Protein AF-A0A821J2U4-F1 (afdb_monomer_lite)

Structure (mmCIF, N/CA/C/O backbone):
data_AF-A0A821J2U4-F1
#
_entry.id   AF-A0A821J2U4-F1
#
loop_
_atom_site.group_PDB
_atom_site.id
_atom_site.type_symbol
_atom_site.label_atom_id
_atom_site.label_alt_id
_atom_site.label_comp_id
_atom_site.label_asym_id
_atom_site.label_entity_id
_atom_site.label_seq_id
_atom_site.pdbx_PDB_ins_code
_atom_site.Cartn_x
_atom_site.Cartn_y
_atom_site.Cartn_z
_atom_site.occupancy
_atom_site.B_iso_or_equiv
_atom_site.auth_seq_id
_atom_site.auth_comp_id
_atom_site.auth_asym_id
_atom_site.auth_atom_id
_atom_site.pdbx_PDB_model_num
ATOM 1 N N . GLN A 1 1 ? 3.511 -29.013 7.609 1.00 35.56 1 GLN A N 1
ATOM 2 C CA . GLN A 1 1 ? 3.218 -29.050 9.054 1.00 35.56 1 GLN A CA 1
ATOM 3 C C . GLN A 1 1 ? 2.818 -27.628 9.414 1.00 35.56 1 GLN A C 1
ATOM 5 O O . GLN A 1 1 ? 3.667 -26.761 9.305 1.00 35.56 1 GLN A O 1
ATOM 10 N N . ASP A 1 2 ? 1.563 -27.248 9.620 1.00 43.53 2 ASP A N 1
ATOM 11 C CA . ASP A 1 2 ? 0.302 -27.978 9.763 1.00 43.53 2 ASP A CA 1
ATOM 12 C C . ASP A 1 2 ? -0.785 -27.242 8.968 1.00 43.53 2 ASP A C 1
ATOM 14 O O . ASP A 1 2 ? -0.776 -26.015 8.885 1.00 43.53 2 ASP A O 1
ATOM 18 N N . GLY A 1 3 ? -1.691 -27.987 8.331 1.00 54.31 3 GLY A N 1
ATOM 19 C CA . GLY A 1 3 ? -2.832 -27.393 7.636 1.00 54.31 3 GLY A CA 1
ATOM 20 C C . GLY A 1 3 ? -3.739 -26.675 8.633 1.00 54.31 3 GLY A C 1
ATOM 21 O O . GLY A 1 3 ? -4.025 -27.201 9.708 1.00 54.31 3 GLY A O 1
ATOM 22 N N . ILE A 1 4 ? -4.183 -25.472 8.281 1.00 63.50 4 ILE A N 1
ATOM 23 C CA . ILE A 1 4 ? -5.050 -24.651 9.128 1.00 63.50 4 ILE A CA 1
ATOM 24 C C . ILE A 1 4 ? -6.338 -25.419 9.393 1.00 63.50 4 ILE A C 1
ATOM 26 O O . ILE A 1 4 ? -7.024 -25.867 8.473 1.00 63.50 4 ILE A O 1
ATOM 30 N N . THR A 1 5 ? -6.666 -25.587 10.665 1.00 74.75 5 THR A N 1
ATOM 31 C CA . THR A 1 5 ? -7.848 -26.345 11.065 1.00 74.75 5 THR A CA 1
ATOM 32 C C . THR A 1 5 ? -9.129 -25.568 10.726 1.00 74.75 5 THR A C 1
ATOM 34 O O . THR A 1 5 ? -9.155 -24.338 10.830 1.00 74.75 5 THR A O 1
ATOM 37 N N . PRO A 1 6 ? -10.246 -26.247 10.407 1.00 75.81 6 PRO A N 1
ATOM 38 C CA . PRO A 1 6 ? -11.539 -25.589 10.183 1.00 75.81 6 PRO A CA 1
ATOM 39 C C . PRO A 1 6 ? -11.994 -24.699 11.353 1.00 75.81 6 PRO A C 1
ATOM 41 O O . PRO A 1 6 ? -12.704 -23.715 11.159 1.00 75.81 6 PRO A O 1
ATOM 44 N N . ILE A 1 7 ? -11.566 -25.031 12.574 1.00 76.25 7 ILE A N 1
ATOM 45 C CA . ILE A 1 7 ? -11.840 -24.249 13.784 1.00 76.25 7 ILE A CA 1
ATOM 46 C C . ILE A 1 7 ? -11.111 -22.901 13.731 1.00 76.25 7 ILE A C 1
ATOM 48 O O . ILE A 1 7 ? -11.719 -21.875 14.016 1.00 76.25 7 ILE A O 1
ATOM 52 N N . GLN A 1 8 ? -9.838 -22.881 13.322 1.00 76.75 8 GLN A N 1
ATOM 53 C CA . GLN A 1 8 ? -9.069 -21.639 13.176 1.00 76.75 8 GLN A CA 1
ATOM 54 C C . GLN A 1 8 ? -9.686 -20.711 12.126 1.00 76.75 8 GLN A C 1
ATOM 56 O O . GLN A 1 8 ? -9.783 -19.511 12.368 1.00 76.75 8 GLN A O 1
ATOM 61 N N . ILE A 1 9 ? -10.170 -21.266 11.009 1.00 81.19 9 ILE A N 1
ATOM 62 C CA . ILE A 1 9 ? -10.872 -20.495 9.972 1.00 81.19 9 ILE A CA 1
ATOM 63 C C . ILE A 1 9 ? -12.114 -19.814 10.560 1.00 81.19 9 ILE A C 1
ATOM 65 O O . ILE A 1 9 ? -12.244 -18.597 10.455 1.00 81.19 9 ILE A O 1
ATOM 69 N N . ARG A 1 10 ? -12.985 -20.566 11.250 1.00 84.25 10 ARG A N 1
ATOM 70 C CA . ARG A 1 10 ? -14.199 -20.004 11.871 1.00 84.25 10 ARG A CA 1
ATOM 71 C C . ARG A 1 10 ? -13.894 -18.935 12.921 1.00 84.25 10 ARG A C 1
ATOM 73 O O . ARG A 1 10 ? -14.633 -17.960 13.022 1.00 84.25 10 ARG A O 1
ATOM 80 N N . SER A 1 11 ? -12.816 -19.090 13.687 1.00 85.44 11 SER A N 1
ATOM 81 C CA . SER A 1 11 ? -12.395 -18.083 14.669 1.00 85.44 11 SER A CA 1
ATOM 82 C C . SER A 1 11 ? -11.966 -16.769 14.010 1.00 85.44 11 SER A C 1
ATOM 84 O O . SER A 1 11 ? -12.309 -15.700 14.511 1.00 85.44 11 SER A O 1
ATOM 86 N N . ILE A 1 12 ? -11.249 -16.831 12.882 1.00 85.06 12 ILE A N 1
ATOM 87 C CA . ILE A 1 12 ? -10.844 -15.636 12.123 1.00 85.06 12 ILE A CA 1
ATOM 88 C C . ILE A 1 12 ? -12.061 -14.991 11.444 1.00 85.06 12 ILE A C 1
ATOM 90 O O . ILE A 1 12 ? -12.206 -13.772 11.485 1.00 85.06 12 ILE A O 1
ATOM 94 N N . GLU A 1 13 ? -12.971 -15.790 10.880 1.00 86.81 13 GLU A N 1
ATOM 95 C CA . GLU A 1 13 ? -14.240 -15.282 10.340 1.00 86.81 13 GLU A CA 1
ATOM 96 C C . GLU A 1 13 ? -15.042 -14.530 11.408 1.00 86.81 13 GLU A C 1
ATOM 98 O O . GLU A 1 13 ? -15.512 -13.423 11.158 1.00 86.81 13 GLU A O 1
ATOM 103 N N . TYR A 1 14 ? -15.153 -15.096 12.614 1.00 86.25 14 TYR A N 1
ATOM 104 C CA . TYR A 1 14 ? -15.827 -14.447 13.736 1.00 86.25 14 TYR A CA 1
ATOM 105 C C . TYR A 1 14 ? -15.136 -13.142 14.152 1.00 86.25 14 TYR A C 1
ATOM 107 O O . TYR A 1 14 ? -15.811 -12.146 14.396 1.00 86.25 14 TYR A O 1
ATOM 115 N N . LEU A 1 15 ? -13.799 -13.112 14.188 1.00 86.69 15 LEU A N 1
ATOM 116 C CA . LEU A 1 15 ? -13.039 -11.887 14.457 1.00 86.69 15 LEU A CA 1
ATOM 117 C C . LEU A 1 15 ? -13.387 -10.779 13.450 1.00 86.69 15 LEU A C 1
ATOM 119 O O . LEU A 1 15 ? -13.686 -9.654 13.852 1.00 86.69 15 LEU A O 1
ATOM 123 N N . PHE A 1 16 ? -13.383 -11.092 12.151 1.00 87.88 16 PHE A N 1
ATOM 124 C CA . PHE A 1 16 ? -13.744 -10.128 11.108 1.00 87.88 16 PHE A CA 1
ATOM 125 C C . PHE A 1 16 ? -15.211 -9.709 11.181 1.00 87.88 16 PHE A C 1
ATOM 127 O O . PHE A 1 16 ? -15.528 -8.536 10.969 1.00 87.88 16 PHE A O 1
ATOM 134 N N . ASP A 1 17 ? -16.108 -10.630 11.527 1.00 84.50 17 ASP A N 1
ATOM 135 C CA . ASP A 1 17 ? -17.520 -10.330 11.741 1.00 84.50 17 ASP A CA 1
ATOM 136 C C . ASP A 1 17 ? -17.693 -9.316 12.882 1.00 84.50 17 ASP A C 1
ATOM 138 O O . ASP A 1 17 ? -18.305 -8.269 12.681 1.00 84.50 17 ASP A O 1
ATOM 142 N N . VAL A 1 18 ? -17.044 -9.549 14.027 1.00 83.62 18 VAL A N 1
ATOM 143 C CA . VAL A 1 18 ? -17.057 -8.640 15.182 1.00 83.62 18 VAL A CA 1
ATOM 144 C C . VAL A 1 18 ? -16.519 -7.256 14.811 1.00 83.62 18 VAL A C 1
ATOM 146 O O . VAL A 1 18 ? -17.192 -6.257 15.061 1.00 83.62 18 VAL A O 1
ATOM 149 N N . MET A 1 19 ? -15.353 -7.181 14.164 1.00 83.81 19 MET A N 1
ATOM 150 C CA . MET A 1 19 ? -14.721 -5.909 13.784 1.00 83.81 19 MET A CA 1
ATOM 151 C C . MET A 1 19 ? -15.513 -5.093 12.766 1.00 83.81 19 MET A C 1
ATOM 153 O O . MET A 1 19 ? -15.434 -3.869 12.754 1.00 83.81 19 MET A O 1
ATOM 157 N N . SER A 1 20 ? -16.244 -5.765 11.881 1.00 84.94 20 SER A N 1
ATOM 158 C CA . SER A 1 20 ? -17.054 -5.103 10.857 1.00 84.94 20 SER A CA 1
ATOM 159 C C . SER A 1 20 ? -18.444 -4.708 11.341 1.00 84.94 20 SER A C 1
ATOM 161 O O . SER A 1 20 ? -19.198 -4.091 10.586 1.00 84.94 20 SER A O 1
ATOM 163 N N . THR A 1 21 ? -18.817 -5.063 12.573 1.00 80.31 21 THR A N 1
ATOM 164 C CA . THR A 1 21 ? -20.069 -4.590 13.163 1.00 80.31 21 THR A CA 1
ATOM 165 C C . THR A 1 21 ? -19.853 -3.238 13.831 1.00 80.31 21 THR A C 1
ATOM 167 O O . THR A 1 21 ? -18.971 -3.072 14.664 1.00 80.31 21 THR A O 1
ATOM 170 N N . ASN A 1 22 ? -20.718 -2.269 13.521 1.00 59.91 22 ASN A N 1
ATOM 171 C CA . ASN A 1 22 ? -20.708 -0.908 14.083 1.00 59.91 22 ASN A CA 1
ATOM 172 C C . ASN A 1 22 ? -21.037 -0.846 15.594 1.00 59.91 22 ASN A C 1
ATOM 174 O O . ASN A 1 22 ? -21.363 0.212 16.135 1.00 59.91 22 ASN A O 1
ATOM 178 N N . LYS A 1 23 ? -21.010 -1.987 16.291 1.00 54.16 23 LYS A N 1
ATOM 179 C CA . LYS A 1 23 ? -21.243 -2.077 17.728 1.00 54.16 23 LYS A CA 1
ATOM 180 C C . LYS A 1 23 ? -19.970 -1.644 18.445 1.00 54.16 23 LYS A C 1
ATOM 182 O O . LYS A 1 23 ? -19.231 -2.477 18.952 1.00 54.16 23 LYS A O 1
ATOM 187 N N . SER A 1 24 ? -19.733 -0.333 18.496 1.00 44.03 24 SER A N 1
ATOM 188 C CA . SER A 1 24 ? -18.886 0.260 19.531 1.00 44.03 24 SER A CA 1
ATOM 189 C C . SER A 1 24 ? -19.401 -0.257 20.874 1.00 44.03 24 SER A C 1
ATOM 191 O O . SER A 1 24 ? -20.532 0.077 21.238 1.00 44.03 24 SER A O 1
ATOM 193 N N . PRO A 1 25 ? -18.636 -1.058 21.626 1.00 40.91 25 PRO A N 1
ATOM 194 C CA . PRO A 1 25 ? -18.988 -1.285 23.007 1.00 40.91 25 PRO A CA 1
ATOM 195 C C . PRO A 1 25 ? -18.656 0.010 23.786 1.00 40.91 25 PRO A C 1
ATOM 197 O O . PRO A 1 25 ? -17.977 0.909 23.279 1.00 40.91 25 PRO A O 1
ATOM 200 N N . ASP A 1 26 ? -19.181 0.171 24.996 1.00 41.72 26 ASP A N 1
ATOM 201 C CA . ASP A 1 26 ? -19.126 1.416 25.775 1.00 41.72 26 ASP A CA 1
ATOM 202 C C . ASP A 1 26 ? -17.745 2.104 25.870 1.00 41.72 26 ASP A C 1
ATOM 204 O O . ASP A 1 26 ? -16.707 1.485 26.123 1.00 41.72 26 ASP A O 1
ATOM 208 N N . LYS A 1 27 ? -17.765 3.432 25.708 1.00 49.50 27 LYS A N 1
ATOM 209 C CA . LYS A 1 27 ? -16.746 4.258 25.034 1.00 49.50 27 LYS A CA 1
ATOM 210 C C . LYS A 1 27 ? -15.284 4.227 25.499 1.00 49.50 27 LYS A C 1
ATOM 212 O O . LYS A 1 27 ? -14.460 4.661 24.712 1.00 49.50 27 LYS A O 1
ATOM 217 N N . ASN A 1 28 ? -14.917 3.725 26.678 1.00 42.97 28 ASN A N 1
ATOM 218 C CA . ASN A 1 28 ? -13.500 3.730 27.101 1.00 42.97 28 ASN A CA 1
ATOM 219 C C . ASN A 1 28 ? -13.031 2.395 27.688 1.00 42.97 28 ASN A C 1
ATOM 221 O O . ASN A 1 28 ? -12.011 1.872 27.253 1.00 42.97 28 ASN A O 1
ATOM 225 N N . LEU A 1 29 ? -13.782 1.791 28.617 1.00 45.16 29 LEU A N 1
ATOM 226 C CA . LEU A 1 29 ? -13.366 0.518 29.221 1.00 45.16 29 LEU A CA 1
ATOM 227 C C . LEU A 1 29 ? -13.443 -0.637 28.213 1.00 45.16 29 LEU A C 1
ATOM 229 O O . LEU A 1 29 ? -12.564 -1.492 28.179 1.00 45.16 29 LEU A O 1
ATOM 233 N N . SER A 1 30 ? -14.450 -0.621 27.335 1.00 58.66 30 SER A N 1
ATOM 234 C CA . SER A 1 30 ? -14.572 -1.640 26.299 1.00 58.66 30 SER A CA 1
ATOM 235 C C . SER A 1 30 ? -13.626 -1.410 25.123 1.00 58.66 30 SER A C 1
ATOM 237 O O . SER A 1 30 ? -13.151 -2.393 24.569 1.00 58.66 30 SER A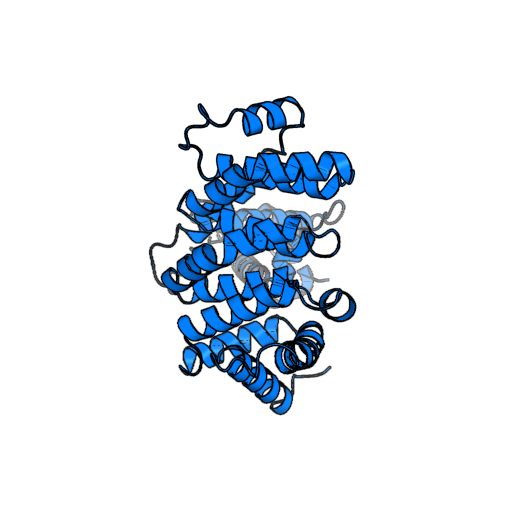 O 1
ATOM 239 N N . LYS A 1 31 ? -13.299 -0.153 24.769 1.00 60.84 31 LYS A N 1
ATOM 240 C CA . LYS A 1 31 ? -12.363 0.147 23.674 1.00 60.84 31 LYS A CA 1
ATOM 241 C C . LYS A 1 31 ? -10.990 -0.428 24.001 1.00 60.84 31 LYS A C 1
ATOM 243 O O . LYS A 1 31 ? -10.418 -1.081 23.135 1.00 60.84 31 LYS A O 1
ATOM 248 N N . THR A 1 32 ? -10.528 -0.294 25.249 1.00 61.72 32 THR A N 1
ATOM 249 C CA . THR A 1 32 ? -9.268 -0.881 25.738 1.00 61.72 32 THR A CA 1
ATOM 250 C C . THR A 1 32 ? -9.306 -2.411 25.770 1.00 61.72 32 THR A C 1
ATOM 252 O O . THR A 1 32 ? -8.399 -3.070 25.272 1.00 61.72 32 THR A O 1
ATOM 255 N N . THR A 1 33 ? -10.369 -3.020 26.308 1.00 65.31 33 THR A N 1
ATOM 256 C CA . THR A 1 33 ? -10.491 -4.492 26.320 1.00 65.31 33 THR A CA 1
ATOM 257 C C . THR A 1 33 ? -10.592 -5.072 24.905 1.00 65.31 33 THR A C 1
ATOM 259 O O . THR A 1 33 ? -9.991 -6.104 24.612 1.00 65.31 33 THR A O 1
ATOM 262 N N . PHE A 1 34 ? -11.306 -4.388 24.012 1.00 72.62 34 PHE A N 1
ATOM 263 C CA . PHE A 1 34 ? -11.450 -4.736 22.603 1.00 72.62 34 PHE A CA 1
ATOM 264 C C . PHE A 1 34 ? -10.123 -4.600 21.850 1.00 72.62 34 PHE A C 1
ATOM 266 O O . PHE A 1 34 ? -9.748 -5.524 21.134 1.00 72.62 34 PHE A O 1
ATOM 273 N N . SER A 1 35 ? -9.359 -3.523 22.082 1.00 71.75 35 SER A N 1
ATOM 274 C CA . SER A 1 35 ? -7.999 -3.384 21.534 1.00 71.75 35 SER A CA 1
ATOM 275 C C . SER A 1 35 ? -7.094 -4.517 22.001 1.00 71.75 35 SER A C 1
ATOM 277 O O . SER A 1 35 ? -6.463 -5.153 21.164 1.00 71.75 35 SER A O 1
ATOM 279 N N . CYS A 1 36 ? -7.068 -4.833 23.301 1.00 73.81 36 CYS A N 1
ATOM 280 C CA . CYS A 1 36 ? -6.268 -5.945 23.829 1.00 73.81 36 CYS A CA 1
ATOM 281 C C . CYS A 1 36 ? -6.621 -7.284 23.163 1.00 73.81 36 CYS A C 1
ATOM 283 O O . CYS A 1 36 ? -5.733 -8.036 22.753 1.00 73.81 36 CYS A O 1
ATOM 285 N N . ALA A 1 37 ? -7.916 -7.590 23.051 1.00 77.75 37 ALA A N 1
ATOM 286 C CA . ALA A 1 37 ? -8.383 -8.843 22.469 1.00 77.75 37 ALA A CA 1
ATOM 287 C C . ALA A 1 37 ? -8.046 -8.941 20.977 1.00 77.75 37 ALA A C 1
ATOM 289 O O . ALA A 1 37 ? -7.593 -9.982 20.517 1.00 77.75 37 ALA A O 1
ATOM 290 N N . ILE A 1 38 ? -8.233 -7.859 20.227 1.00 81.44 38 ILE A N 1
ATOM 291 C CA . ILE A 1 38 ? -8.056 -7.856 18.777 1.00 81.44 38 ILE A CA 1
ATOM 292 C C . ILE A 1 38 ? -6.583 -7.785 18.400 1.00 81.44 38 ILE A C 1
ATOM 294 O O . ILE A 1 38 ? -6.094 -8.645 17.669 1.00 81.44 38 ILE A O 1
ATOM 298 N N . LEU A 1 39 ? -5.851 -6.803 18.924 1.00 83.12 39 LEU A N 1
ATOM 299 C CA . LEU A 1 39 ? -4.461 -6.555 18.536 1.00 83.12 39 LEU A CA 1
ATOM 300 C C . LEU A 1 39 ? -3.537 -7.718 18.899 1.00 83.12 39 LEU A C 1
ATOM 302 O O . LEU A 1 39 ? -2.573 -7.971 18.186 1.00 83.12 39 LEU A O 1
ATOM 306 N N . SER A 1 40 ? -3.862 -8.491 19.939 1.00 82.75 40 SER A N 1
ATOM 307 C CA . SER A 1 40 ? -3.100 -9.696 20.291 1.00 82.75 40 SER A CA 1
ATOM 308 C C . SER A 1 40 ? -3.292 -10.874 19.322 1.00 82.75 40 SER A C 1
ATOM 310 O O . SER A 1 40 ? -2.466 -11.792 19.309 1.00 82.75 40 SER A O 1
ATOM 312 N N . LEU A 1 41 ? -4.350 -10.865 18.501 1.00 83.50 41 LEU A N 1
ATOM 313 C CA . LEU A 1 41 ? -4.645 -11.923 17.528 1.00 83.50 41 LEU A CA 1
ATOM 314 C C . LEU A 1 41 ? -3.986 -11.672 16.171 1.00 83.50 41 LEU A C 1
ATOM 316 O O . LEU A 1 41 ? -3.491 -12.618 15.564 1.00 83.50 41 LEU A O 1
ATOM 320 N N . PHE A 1 42 ? -3.941 -10.421 15.711 1.00 84.38 42 PHE A N 1
ATOM 321 C CA . PHE A 1 42 ? -3.423 -10.049 14.388 1.00 84.38 42 PHE A CA 1
ATOM 322 C C . PHE A 1 42 ? -2.005 -10.579 14.081 1.00 84.38 42 PHE A C 1
ATOM 324 O O . PHE A 1 42 ? -1.824 -11.151 13.006 1.00 84.38 42 PHE A O 1
ATOM 331 N N . PRO A 1 43 ? -1.019 -10.507 15.000 1.00 84.69 43 PRO A N 1
ATOM 332 C CA . PRO A 1 43 ? 0.318 -11.068 14.775 1.00 84.69 43 PRO A CA 1
ATOM 333 C C . PRO A 1 43 ? 0.344 -12.595 14.601 1.00 84.69 43 PRO A C 1
ATOM 335 O O . PRO A 1 43 ? 1.338 -13.150 14.144 1.00 84.69 43 PRO A O 1
ATOM 338 N N . ARG A 1 44 ? -0.727 -13.295 14.998 1.00 84.62 44 ARG A N 1
ATOM 339 C CA . ARG A 1 44 ? -0.840 -14.761 14.936 1.00 84.62 44 ARG A CA 1
ATOM 340 C C . ARG A 1 44 ? -1.584 -15.248 13.694 1.00 84.62 44 ARG A C 1
ATOM 342 O O . ARG A 1 44 ? -1.626 -16.452 13.452 1.00 84.62 44 ARG A O 1
ATOM 349 N N . ILE A 1 45 ? -2.195 -14.342 12.932 1.00 85.31 45 ILE A N 1
ATOM 350 C CA . ILE A 1 45 ? -2.947 -14.675 11.723 1.00 85.31 45 ILE A CA 1
ATOM 351 C C . ILE A 1 45 ? -2.019 -14.514 10.520 1.00 85.31 45 ILE A C 1
ATOM 353 O O . ILE A 1 45 ? -1.488 -13.432 10.279 1.00 85.31 45 ILE A O 1
ATOM 357 N N . GLN A 1 46 ? -1.838 -15.583 9.743 1.00 85.75 46 GLN A N 1
ATOM 358 C CA . GLN A 1 46 ? -1.088 -15.493 8.492 1.00 85.75 46 GLN A CA 1
ATOM 359 C C . GLN A 1 46 ? -1.921 -14.747 7.433 1.00 85.75 46 GLN A C 1
ATOM 361 O O . GLN A 1 46 ? -3.132 -14.953 7.303 1.00 85.75 46 GLN A O 1
ATOM 366 N N . LEU A 1 47 ? -1.276 -13.846 6.692 1.00 84.88 47 LEU A N 1
ATOM 367 C CA . LEU A 1 47 ? -1.947 -12.908 5.781 1.00 84.88 47 LEU A CA 1
ATOM 368 C C . LEU A 1 47 ? -2.597 -13.590 4.569 1.00 84.88 47 LEU A C 1
ATOM 370 O O . LEU A 1 47 ? -3.623 -13.128 4.079 1.00 84.88 47 LEU A O 1
ATOM 374 N N . ASP A 1 48 ? -2.027 -14.691 4.091 1.00 83.75 48 ASP A N 1
ATOM 375 C CA . ASP A 1 48 ? -2.569 -15.525 3.014 1.00 83.75 48 ASP A CA 1
ATOM 376 C C . ASP A 1 48 ? -3.880 -16.216 3.424 1.00 83.75 48 ASP A C 1
ATOM 378 O O . ASP A 1 48 ? -4.839 -16.272 2.645 1.00 83.75 48 ASP A O 1
ATOM 382 N N . ILE A 1 49 ? -3.961 -16.665 4.680 1.00 84.56 49 ILE A N 1
ATOM 383 C CA . ILE A 1 49 ? -5.194 -17.189 5.278 1.00 84.56 49 ILE A CA 1
ATOM 384 C C . ILE A 1 49 ? -6.241 -16.088 5.339 1.00 84.56 49 ILE A C 1
ATOM 386 O O . ILE A 1 49 ? -7.376 -16.286 4.909 1.00 84.56 49 ILE A O 1
ATOM 390 N N . ALA A 1 50 ? -5.858 -14.920 5.853 1.00 85.56 50 ALA A N 1
ATOM 391 C CA . ALA A 1 50 ? -6.751 -13.779 5.963 1.00 85.56 50 ALA A CA 1
ATOM 392 C C . ALA A 1 50 ? -7.302 -13.347 4.596 1.00 85.56 50 ALA A C 1
ATOM 394 O O . ALA A 1 50 ? -8.512 -13.180 4.464 1.00 85.56 50 ALA A O 1
ATOM 395 N N . ASP A 1 51 ? -6.451 -13.243 3.568 1.00 85.12 51 ASP A N 1
ATOM 396 C CA . ASP A 1 51 ? -6.855 -12.911 2.192 1.00 85.12 51 ASP A CA 1
ATOM 397 C C . ASP A 1 51 ? -7.832 -13.959 1.632 1.00 85.12 51 ASP A C 1
ATOM 399 O O . ASP A 1 51 ? -8.836 -13.607 1.011 1.00 85.12 51 ASP A O 1
ATOM 403 N N . THR A 1 52 ? -7.598 -15.248 1.902 1.00 87.12 52 THR A N 1
ATOM 404 C CA . THR A 1 52 ? -8.504 -16.336 1.495 1.00 87.12 52 THR A CA 1
ATOM 405 C C . THR A 1 52 ? -9.862 -16.238 2.193 1.00 87.12 52 THR A C 1
ATOM 407 O O . THR A 1 52 ? -10.906 -16.352 1.544 1.00 87.12 52 THR A O 1
ATOM 410 N N . ILE A 1 53 ? -9.870 -15.981 3.502 1.00 87.75 53 ILE A N 1
ATOM 411 C CA . ILE A 1 53 ? -11.095 -15.837 4.295 1.00 87.75 53 ILE A CA 1
ATOM 412 C C . ILE A 1 53 ? -11.885 -14.606 3.852 1.00 87.75 53 ILE A C 1
ATOM 414 O O . ILE A 1 53 ? -13.078 -14.722 3.594 1.00 87.75 53 ILE A O 1
ATOM 418 N N . ILE A 1 54 ? -11.235 -13.452 3.683 1.00 87.19 54 ILE A N 1
ATOM 419 C CA . ILE A 1 54 ? -11.884 -12.214 3.232 1.00 87.19 54 ILE A CA 1
ATOM 420 C C . ILE A 1 54 ? -12.543 -12.419 1.864 1.00 87.19 54 ILE A C 1
ATOM 422 O O . ILE A 1 54 ? -13.702 -12.049 1.691 1.00 87.19 54 ILE A O 1
ATOM 426 N N . LYS A 1 55 ? -11.848 -13.058 0.911 1.00 88.31 55 LYS A N 1
ATOM 427 C CA . LYS A 1 55 ? -12.427 -13.408 -0.399 1.00 88.31 55 LYS A CA 1
ATOM 428 C C . LYS A 1 55 ? -13.641 -14.315 -0.270 1.00 88.31 55 LYS A C 1
ATOM 430 O O . LYS A 1 55 ? -14.650 -14.066 -0.918 1.00 88.31 55 LYS A O 1
ATOM 435 N N . THR A 1 56 ? -13.553 -15.337 0.575 1.00 89.88 56 THR A N 1
ATOM 436 C CA . THR A 1 56 ? -14.654 -16.281 0.798 1.00 89.88 56 THR A CA 1
ATOM 437 C C . THR A 1 56 ? -15.860 -15.570 1.414 1.00 89.88 56 THR A C 1
ATOM 439 O O . THR A 1 56 ? -16.958 -15.642 0.877 1.00 89.88 56 THR A O 1
ATOM 442 N N . MET A 1 57 ? -15.653 -14.785 2.474 1.00 90.31 57 MET A N 1
ATOM 443 C CA . MET A 1 57 ? -16.713 -14.014 3.127 1.00 90.31 57 MET A CA 1
ATOM 444 C C . MET A 1 57 ? -17.364 -12.988 2.190 1.00 90.31 57 MET A C 1
ATOM 446 O O . MET A 1 57 ? -18.570 -12.769 2.293 1.00 90.31 57 MET A O 1
ATOM 450 N N . PHE A 1 58 ? -16.594 -12.363 1.292 1.00 89.06 58 PHE A N 1
ATOM 451 C CA . PHE A 1 58 ? -17.126 -11.424 0.301 1.00 89.06 58 PHE A CA 1
ATOM 452 C C . PHE A 1 58 ? -17.956 -12.144 -0.772 1.00 89.06 58 PHE A C 1
ATOM 454 O O . PHE A 1 58 ? -19.065 -11.714 -1.084 1.00 89.06 58 PHE A O 1
ATOM 461 N N . ASN A 1 59 ? -17.466 -13.279 -1.284 1.00 89.00 59 ASN A N 1
ATOM 462 C CA . ASN A 1 59 ? -18.190 -14.109 -2.253 1.00 89.00 59 ASN A CA 1
ATOM 463 C C . ASN A 1 59 ? -19.492 -14.686 -1.673 1.00 89.00 59 ASN A C 1
ATOM 465 O O . ASN A 1 59 ? -20.496 -14.756 -2.376 1.00 89.00 59 ASN A O 1
ATOM 469 N N . ASP A 1 60 ? -19.495 -15.036 -0.385 1.00 88.81 60 ASP A N 1
ATOM 470 C CA . ASP A 1 60 ? -20.671 -15.535 0.339 1.00 88.81 60 ASP A CA 1
ATOM 471 C C . ASP A 1 60 ? -21.618 -14.408 0.808 1.00 88.81 60 ASP A C 1
ATOM 473 O O . ASP A 1 60 ? -22.547 -14.664 1.574 1.00 88.81 60 ASP A O 1
ATOM 477 N N . ALA A 1 61 ? -21.359 -13.149 0.428 1.00 87.25 61 ALA A N 1
ATOM 478 C CA . ALA A 1 61 ? -22.093 -11.950 0.854 1.00 87.25 61 ALA A CA 1
ATOM 479 C C . ALA A 1 61 ? -22.154 -11.714 2.381 1.00 87.25 61 ALA A C 1
ATOM 481 O O . ALA A 1 61 ? -22.901 -10.857 2.858 1.00 87.25 61 ALA A O 1
ATOM 482 N N . ARG A 1 62 ? -21.340 -12.432 3.167 1.00 86.12 62 ARG A N 1
ATOM 483 C CA . ARG A 1 62 ? -21.179 -12.214 4.614 1.00 86.12 62 ARG A CA 1
ATOM 484 C C . ARG A 1 62 ? -20.431 -10.912 4.894 1.00 86.12 62 ARG A C 1
ATOM 486 O O . ARG A 1 62 ? -20.676 -10.268 5.911 1.00 86.12 62 ARG A O 1
ATOM 493 N N . LEU A 1 63 ? -19.546 -10.508 3.987 1.00 88.94 63 LEU A N 1
ATOM 494 C CA . LEU A 1 63 ? -18.800 -9.255 4.036 1.00 88.94 63 LEU A CA 1
ATOM 495 C C . LEU A 1 63 ? -19.109 -8.411 2.793 1.00 88.94 63 LEU A C 1
ATOM 497 O O . LEU A 1 63 ? -19.272 -8.946 1.703 1.00 88.94 63 LEU A O 1
ATOM 501 N N . ASN A 1 64 ? -19.180 -7.089 2.950 1.00 90.50 64 ASN A N 1
ATOM 502 C CA . ASN A 1 64 ? -19.385 -6.141 1.854 1.00 90.50 64 ASN A CA 1
ATOM 503 C C . ASN A 1 64 ? -18.462 -4.916 2.019 1.00 90.50 64 ASN A C 1
ATOM 505 O O . ASN A 1 64 ? -17.725 -4.814 3.005 1.00 90.50 64 ASN A O 1
ATOM 509 N N . GLY A 1 65 ? -18.486 -3.992 1.052 1.00 91.56 65 GLY A N 1
ATOM 510 C CA . GLY A 1 65 ? -17.633 -2.797 1.065 1.00 91.56 65 GLY A CA 1
ATOM 511 C C . GLY A 1 65 ? -17.812 -1.924 2.313 1.00 91.56 65 GLY A C 1
ATOM 512 O O . GLY A 1 65 ? -16.828 -1.472 2.894 1.00 91.56 65 GLY A O 1
ATOM 513 N N . GLU A 1 66 ? -19.049 -1.760 2.787 1.00 92.94 66 GLU A N 1
ATOM 514 C CA . GLU A 1 66 ? -19.359 -1.006 4.007 1.00 92.94 66 GLU A CA 1
ATOM 515 C C . GLU A 1 66 ? -18.750 -1.655 5.257 1.00 92.94 66 GLU A C 1
ATOM 517 O O . GLU A 1 66 ? -18.068 -0.998 6.041 1.00 92.94 66 GLU A O 1
ATOM 522 N N . ARG A 1 67 ? -18.935 -2.966 5.419 1.00 91.44 67 ARG A N 1
ATOM 523 C CA . ARG A 1 67 ? -18.382 -3.743 6.532 1.00 91.44 67 ARG A CA 1
ATOM 524 C C . ARG A 1 67 ? -16.852 -3.731 6.539 1.00 91.44 67 ARG A C 1
ATOM 526 O O . ARG A 1 67 ? -16.251 -3.531 7.593 1.00 91.44 67 ARG A O 1
ATOM 533 N N . LEU A 1 68 ? -16.220 -3.879 5.373 1.00 92.44 68 LEU A N 1
ATOM 534 C CA . LEU A 1 68 ? -14.768 -3.717 5.220 1.00 92.44 68 LEU A CA 1
ATOM 535 C C . LEU A 1 68 ? -14.313 -2.302 5.592 1.00 92.44 68 LEU A C 1
ATOM 537 O O . LEU A 1 68 ? -13.297 -2.140 6.262 1.00 92.44 68 LEU A O 1
ATOM 541 N N . SER A 1 69 ? -15.080 -1.280 5.203 1.00 94.00 69 SER A N 1
ATOM 542 C CA . SER A 1 69 ? -14.797 0.113 5.553 1.00 94.00 69 SER A CA 1
ATOM 543 C C . SER A 1 69 ? -14.799 0.340 7.065 1.00 94.00 69 SER A C 1
ATOM 545 O O . SER A 1 69 ? -13.900 1.003 7.582 1.00 94.00 69 SER A O 1
ATOM 547 N N . ILE A 1 70 ? -15.757 -0.253 7.783 1.00 91.44 70 ILE A N 1
ATOM 548 C CA . ILE A 1 70 ? -15.809 -0.212 9.251 1.00 91.44 70 ILE A CA 1
ATOM 549 C C . ILE A 1 70 ? -14.571 -0.887 9.854 1.00 91.44 70 ILE A C 1
ATOM 551 O O . ILE A 1 70 ? -13.926 -0.294 10.715 1.00 91.44 70 ILE A O 1
ATOM 555 N N . MET A 1 71 ? -14.186 -2.074 9.370 1.00 90.69 71 MET A N 1
ATOM 556 C CA . MET A 1 71 ? -12.991 -2.775 9.867 1.00 90.69 71 MET A CA 1
ATOM 557 C C . MET A 1 71 ? -11.716 -1.952 9.688 1.00 90.69 71 MET A C 1
ATOM 559 O O . MET A 1 71 ?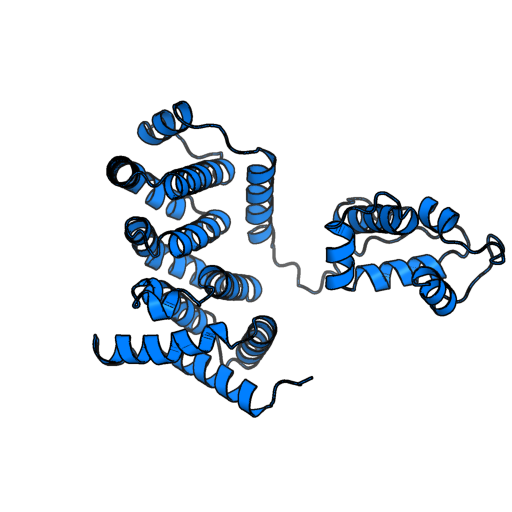 -10.916 -1.852 10.614 1.00 90.69 71 MET A O 1
ATOM 563 N N . ILE A 1 72 ? -11.524 -1.367 8.502 1.00 93.94 72 ILE A N 1
ATOM 564 C CA . ILE A 1 72 ? -10.341 -0.558 8.189 1.00 93.94 72 ILE A CA 1
ATOM 565 C C . ILE A 1 72 ? -10.286 0.668 9.099 1.00 93.94 72 ILE A C 1
ATOM 567 O O . ILE A 1 72 ? -9.245 0.935 9.694 1.00 93.94 72 ILE A O 1
ATOM 571 N N . LYS A 1 73 ? -11.405 1.386 9.251 1.00 92.06 73 LYS A N 1
ATOM 572 C CA . LYS A 1 73 ? -11.485 2.547 10.147 1.00 92.06 73 LYS A CA 1
ATOM 573 C C . LYS A 1 73 ? -11.210 2.168 11.595 1.00 92.06 73 LYS A C 1
ATOM 575 O O . LYS A 1 73 ? -10.412 2.830 12.246 1.00 92.06 73 LYS A O 1
ATOM 580 N N . CYS A 1 74 ? -11.788 1.062 12.059 1.00 88.19 74 CYS A N 1
ATOM 581 C CA . CYS A 1 74 ? -11.514 0.528 13.385 1.00 88.19 74 CYS A CA 1
ATOM 582 C C . CYS A 1 74 ? -10.013 0.265 13.578 1.00 88.19 74 CYS A C 1
ATOM 584 O O . CYS A 1 74 ? -9.445 0.724 14.561 1.00 88.19 74 CYS A O 1
ATOM 586 N N . LEU A 1 75 ? -9.345 -0.396 12.628 1.00 89.62 75 LEU A N 1
ATOM 587 C CA . LEU A 1 75 ? -7.902 -0.645 12.708 1.00 89.62 75 LEU A CA 1
ATOM 588 C C . LEU A 1 75 ? -7.068 0.637 12.691 1.00 89.62 75 LEU A C 1
ATOM 590 O O . LEU A 1 75 ? -6.099 0.718 13.437 1.00 89.62 75 LEU A O 1
ATOM 594 N N . ILE A 1 76 ? -7.439 1.634 11.885 1.00 91.44 76 ILE A N 1
ATOM 595 C CA . ILE A 1 76 ? -6.765 2.938 11.882 1.00 91.44 76 ILE A CA 1
ATOM 596 C C . ILE A 1 76 ? -6.904 3.610 13.253 1.00 91.44 76 ILE A C 1
ATOM 598 O O . ILE A 1 76 ? -5.910 4.052 13.819 1.00 91.44 76 ILE A O 1
ATOM 602 N N . GLU A 1 77 ? -8.102 3.621 13.839 1.00 87.69 77 GLU A N 1
ATOM 603 C CA . GLU A 1 77 ? -8.329 4.183 15.177 1.00 87.69 77 GLU A CA 1
ATOM 604 C C . GLU A 1 77 ? -7.600 3.424 16.294 1.00 87.69 77 GLU A C 1
ATOM 606 O O . GLU A 1 77 ? -7.388 3.969 17.375 1.00 87.69 77 GLU A O 1
ATOM 611 N N . LEU A 1 78 ? -7.229 2.160 16.074 1.00 87.25 78 LEU A N 1
ATOM 612 C CA . LEU A 1 78 ? -6.459 1.382 17.041 1.00 87.25 78 LEU A CA 1
ATOM 613 C C . LEU A 1 78 ? -4.977 1.768 17.078 1.00 87.25 78 LEU A C 1
ATOM 615 O O . LEU A 1 78 ? -4.257 1.218 17.907 1.00 87.25 78 LEU A O 1
ATOM 619 N N . ILE A 1 79 ? -4.502 2.686 16.232 1.00 85.81 79 ILE A N 1
ATOM 620 C CA . ILE A 1 79 ? -3.141 3.241 16.343 1.00 85.81 79 ILE A CA 1
ATOM 621 C C . ILE A 1 79 ? -2.932 3.926 17.710 1.00 85.81 79 ILE A C 1
ATOM 623 O O . ILE A 1 79 ? -1.822 3.896 18.230 1.00 85.81 79 ILE A O 1
ATOM 627 N N . ASP A 1 80 ? -4.001 4.442 18.327 1.00 80.38 80 ASP A N 1
ATOM 628 C CA . ASP A 1 80 ? -4.016 5.032 19.677 1.00 80.38 80 ASP A CA 1
ATOM 629 C C . ASP A 1 80 ? -3.861 4.014 20.828 1.00 80.38 80 ASP A C 1
ATOM 631 O O . ASP A 1 80 ? -3.809 4.390 22.003 1.00 80.38 80 ASP A O 1
ATOM 635 N N . ALA A 1 81 ? -3.869 2.709 20.543 1.00 83.25 81 ALA A N 1
ATOM 636 C CA . ALA A 1 81 ? -3.777 1.700 21.592 1.00 83.25 81 ALA A CA 1
ATOM 637 C C . ALA A 1 81 ? -2.385 1.707 22.265 1.00 83.25 81 ALA A C 1
ATOM 639 O O . ALA A 1 81 ? -1.396 2.093 21.643 1.00 83.25 81 ALA A O 1
ATOM 640 N N . PRO A 1 82 ? -2.273 1.248 23.529 1.00 82.25 82 PRO A N 1
ATOM 641 C CA . PRO A 1 82 ? -0.995 1.178 24.236 1.00 82.25 82 PRO A CA 1
ATOM 642 C C . PRO A 1 82 ? 0.128 0.538 23.409 1.00 82.25 82 PRO A C 1
ATOM 644 O O . PRO A 1 82 ? -0.075 -0.527 22.816 1.00 82.25 82 PRO A O 1
ATOM 647 N N . ILE A 1 83 ? 1.324 1.143 23.431 1.00 81.06 83 ILE A N 1
ATOM 648 C CA . ILE A 1 83 ? 2.482 0.750 22.606 1.00 81.06 83 ILE A CA 1
ATOM 649 C C . ILE A 1 83 ? 2.793 -0.753 22.676 1.00 81.06 83 ILE A C 1
ATOM 651 O O . ILE A 1 83 ? 3.096 -1.390 21.669 1.00 81.06 83 ILE A O 1
ATOM 655 N N . GLN A 1 84 ? 2.616 -1.363 23.851 1.00 81.56 84 GLN A N 1
ATOM 656 C CA . GLN A 1 84 ? 2.877 -2.784 24.087 1.00 81.56 84 GLN A CA 1
ATOM 657 C C . GLN A 1 84 ? 1.955 -3.712 23.276 1.00 81.56 84 GLN A C 1
ATOM 659 O O . GLN A 1 84 ? 2.329 -4.848 22.990 1.00 81.56 84 GLN A O 1
ATOM 664 N N . LEU A 1 85 ? 0.757 -3.246 22.911 1.00 79.31 85 LEU A N 1
ATOM 665 C CA . LEU A 1 85 ? -0.201 -3.994 22.093 1.00 79.31 85 LEU A CA 1
ATOM 666 C C . LEU A 1 85 ? 0.063 -3.816 20.598 1.00 79.31 85 LEU A C 1
ATOM 668 O O . LEU A 1 85 ? -0.178 -4.739 19.822 1.00 79.31 85 LEU A O 1
ATOM 672 N N . ILE A 1 86 ? 0.551 -2.642 20.198 1.00 80.19 86 ILE A N 1
ATOM 673 C CA . ILE A 1 86 ? 0.697 -2.270 18.787 1.00 80.19 86 ILE A CA 1
ATOM 674 C C . ILE A 1 86 ? 2.079 -2.591 18.216 1.00 80.19 86 ILE A C 1
ATOM 676 O O . ILE A 1 86 ? 2.181 -2.860 17.025 1.00 80.19 86 ILE A O 1
ATOM 680 N N . GLN A 1 87 ? 3.127 -2.649 19.046 1.00 79.31 87 GLN A N 1
ATOM 681 C CA . GLN A 1 87 ? 4.521 -2.833 18.607 1.00 79.31 87 GLN A CA 1
ATOM 682 C C . GLN A 1 87 ? 4.777 -4.118 17.797 1.00 79.31 87 GLN A C 1
ATOM 684 O O . GLN A 1 87 ? 5.749 -4.203 17.055 1.00 79.31 87 GLN A O 1
ATOM 689 N N . HIS A 1 88 ? 3.930 -5.139 17.953 1.00 76.69 88 HIS A N 1
ATOM 690 C CA . HIS A 1 88 ? 4.049 -6.414 17.237 1.00 76.69 88 HIS A CA 1
ATOM 691 C C . HIS A 1 88 ? 3.049 -6.556 16.089 1.00 76.69 88 HIS A C 1
ATOM 693 O O . HIS A 1 88 ? 3.052 -7.572 15.393 1.00 76.69 88 HIS A O 1
ATOM 699 N N . MET A 1 89 ? 2.159 -5.582 15.916 1.00 81.31 89 MET A N 1
ATOM 700 C CA . MET A 1 89 ? 1.101 -5.634 14.923 1.00 81.31 89 MET A CA 1
ATOM 701 C C . MET A 1 89 ? 1.614 -5.000 13.623 1.00 81.31 89 MET A C 1
ATOM 703 O O . MET A 1 89 ? 2.026 -3.840 13.640 1.00 81.31 89 MET A O 1
ATOM 707 N N . PRO A 1 90 ? 1.601 -5.721 12.486 1.00 80.12 90 PRO A N 1
ATOM 708 C CA . PRO A 1 90 ? 2.002 -5.149 11.206 1.00 80.12 90 PRO A CA 1
ATOM 709 C C . PRO A 1 90 ? 0.869 -4.266 10.648 1.00 80.12 90 PRO A C 1
ATOM 711 O O . PRO A 1 90 ? 0.152 -4.662 9.725 1.00 80.12 90 PRO A O 1
ATOM 714 N N . TYR A 1 91 ? 0.685 -3.084 11.253 1.00 84.38 91 TYR A N 1
ATOM 715 C CA . TYR A 1 91 ? -0.431 -2.156 11.002 1.00 84.38 91 TYR A CA 1
ATOM 716 C C . TYR A 1 91 ? -0.560 -1.798 9.534 1.00 84.38 91 TYR A C 1
ATOM 718 O O . TYR A 1 91 ? -1.635 -1.957 8.951 1.00 84.38 91 TYR A O 1
ATOM 726 N N . GLU A 1 92 ? 0.543 -1.359 8.928 1.00 83.69 92 GLU A N 1
ATOM 727 C CA . GLU A 1 92 ? 0.579 -1.044 7.507 1.00 83.69 92 GLU A CA 1
ATOM 728 C C . GLU A 1 92 ? 0.110 -2.241 6.684 1.00 83.69 92 GLU A C 1
ATOM 730 O O . GLU A 1 92 ? -0.802 -2.100 5.871 1.00 83.69 92 GLU A O 1
ATOM 735 N N . THR A 1 93 ? 0.691 -3.423 6.885 1.00 86.75 93 THR A N 1
ATOM 736 C CA . THR A 1 93 ? 0.395 -4.584 6.041 1.00 86.75 93 THR A CA 1
ATOM 737 C C . THR A 1 93 ? -1.082 -4.975 6.103 1.00 86.75 93 THR A C 1
ATOM 739 O O . THR A 1 93 ? -1.687 -5.276 5.073 1.00 86.75 93 THR A O 1
ATOM 742 N N . TRP A 1 94 ? -1.695 -4.917 7.287 1.00 90.31 94 TRP A N 1
ATOM 743 C CA . TRP A 1 94 ? -3.118 -5.212 7.449 1.00 90.31 94 TRP A CA 1
ATOM 744 C C . TRP A 1 94 ? -4.022 -4.139 6.852 1.00 90.31 94 TRP A C 1
ATOM 746 O O . TRP A 1 94 ? -4.937 -4.465 6.095 1.00 90.31 94 TRP A O 1
ATOM 756 N N . ILE A 1 95 ? -3.763 -2.865 7.149 1.00 92.19 95 ILE A N 1
ATOM 757 C CA . ILE A 1 95 ? -4.590 -1.757 6.659 1.00 92.19 95 ILE A CA 1
ATOM 758 C C . ILE A 1 95 ? -4.475 -1.654 5.137 1.00 92.19 95 ILE A C 1
ATOM 760 O O . ILE A 1 95 ? -5.489 -1.656 4.441 1.00 92.19 95 ILE A O 1
ATOM 764 N N . THR A 1 96 ? -3.257 -1.653 4.595 1.00 89.69 96 THR A N 1
ATOM 765 C CA . THR A 1 96 ? -3.031 -1.610 3.142 1.00 89.69 96 THR A CA 1
ATOM 766 C C . THR A 1 96 ? -3.546 -2.868 2.443 1.00 89.69 96 THR A C 1
ATOM 768 O O . THR A 1 96 ? -4.079 -2.767 1.335 1.00 89.69 96 THR A O 1
ATOM 771 N N . GLY A 1 97 ? -3.469 -4.041 3.081 1.00 90.12 97 GLY A N 1
ATOM 772 C CA . GLY A 1 97 ? -4.048 -5.290 2.587 1.00 90.12 97 GLY A CA 1
ATOM 773 C C . GLY A 1 97 ? -5.572 -5.228 2.464 1.00 90.12 97 GLY A C 1
ATOM 774 O O . GLY A 1 97 ? -6.120 -5.558 1.410 1.00 90.12 97 GLY A O 1
ATOM 775 N N . LEU A 1 98 ? -6.259 -4.727 3.494 1.00 92.75 98 LEU A N 1
ATOM 776 C CA . LEU A 1 98 ? -7.713 -4.535 3.489 1.00 92.75 98 LEU A CA 1
ATOM 777 C C . LEU A 1 98 ? -8.154 -3.444 2.503 1.00 92.75 98 LEU A C 1
ATOM 779 O O . LEU A 1 98 ? -9.116 -3.640 1.758 1.00 92.75 98 LEU A O 1
ATOM 783 N N . CYS A 1 99 ? -7.427 -2.327 2.418 1.00 93.25 99 CYS A N 1
ATOM 784 C CA . CYS A 1 99 ? -7.666 -1.309 1.393 1.00 93.25 99 CYS A CA 1
ATOM 785 C C . CYS A 1 99 ? -7.484 -1.893 -0.017 1.00 93.25 99 CYS A C 1
ATOM 787 O O . CYS A 1 99 ? -8.314 -1.671 -0.896 1.00 93.25 99 CYS A O 1
ATOM 789 N N . THR A 1 100 ? -6.454 -2.718 -0.229 1.00 89.81 100 THR A N 1
ATOM 790 C CA . THR A 1 100 ? -6.242 -3.435 -1.497 1.00 89.81 100 THR A CA 1
ATOM 791 C C . THR A 1 100 ? -7.384 -4.411 -1.791 1.00 89.81 100 THR A C 1
ATOM 793 O O . THR A 1 100 ? -7.749 -4.580 -2.952 1.00 89.81 100 THR A O 1
ATOM 796 N N . ALA A 1 101 ? -7.986 -5.032 -0.773 1.00 89.94 101 ALA A N 1
ATOM 797 C CA . ALA A 1 101 ? -9.176 -5.862 -0.949 1.00 89.94 101 ALA A CA 1
ATOM 798 C C . ALA A 1 101 ? -10.375 -5.039 -1.454 1.00 89.94 101 ALA A C 1
ATOM 800 O O . ALA A 1 101 ? -11.019 -5.457 -2.412 1.00 89.94 101 ALA A O 1
ATOM 801 N N . LEU A 1 102 ? -10.625 -3.839 -0.911 1.00 91.56 102 LEU A N 1
ATOM 802 C CA . LEU A 1 102 ? -11.661 -2.936 -1.445 1.00 91.56 102 LEU A CA 1
ATOM 803 C C . LEU A 1 102 ? -11.421 -2.591 -2.920 1.00 91.56 102 LEU A C 1
ATOM 805 O O . LEU A 1 102 ? -12.369 -2.590 -3.702 1.00 91.56 102 LEU A O 1
ATOM 809 N N . VAL A 1 103 ? -10.164 -2.356 -3.312 1.00 89.75 103 VAL A N 1
ATOM 810 C CA . VAL A 1 103 ? -9.796 -2.135 -4.721 1.00 89.75 103 VAL A CA 1
ATOM 811 C C . VAL A 1 103 ? -10.097 -3.369 -5.572 1.00 89.75 103 VAL A C 1
ATOM 813 O O . VAL A 1 103 ? -10.736 -3.237 -6.609 1.00 89.75 103 VAL A O 1
ATOM 816 N N . LYS A 1 104 ? -9.689 -4.567 -5.129 1.00 86.81 104 LYS A N 1
ATOM 817 C CA . LYS A 1 104 ? -9.943 -5.841 -5.833 1.00 86.81 104 LYS A CA 1
ATOM 818 C C . LYS A 1 104 ? -11.437 -6.145 -6.003 1.00 86.81 104 LYS A C 1
ATOM 820 O O . LYS A 1 104 ? -11.814 -6.780 -6.978 1.00 86.81 104 LYS A O 1
ATOM 825 N N . PHE A 1 105 ? -12.271 -5.728 -5.051 1.00 87.31 105 PHE A N 1
ATOM 826 C CA . PHE A 1 105 ? -13.727 -5.909 -5.099 1.00 87.31 105 PHE A CA 1
ATOM 827 C C . PHE A 1 105 ? -14.476 -4.709 -5.691 1.00 87.31 105 PHE A C 1
ATOM 829 O O . PHE A 1 105 ? -15.706 -4.640 -5.604 1.00 87.31 105 PHE A O 1
ATOM 836 N N . ASN A 1 106 ? -13.754 -3.759 -6.290 1.00 88.38 106 ASN A N 1
ATOM 837 C CA . ASN A 1 106 ? -14.303 -2.617 -7.026 1.00 88.38 106 ASN A CA 1
ATOM 838 C C . ASN A 1 106 ? -15.109 -1.660 -6.136 1.00 88.38 106 ASN A C 1
ATOM 840 O O . ASN A 1 106 ? -15.955 -0.905 -6.608 1.00 88.38 106 ASN A O 1
ATOM 844 N N . GLN A 1 107 ? -14.831 -1.674 -4.833 1.00 91.69 107 GLN A N 1
ATOM 845 C CA . GLN A 1 107 ? -15.502 -0.891 -3.798 1.00 91.69 107 GLN A CA 1
ATOM 846 C C . GLN A 1 107 ? -14.792 0.458 -3.583 1.00 91.69 107 GLN A C 1
ATOM 848 O O . GLN A 1 107 ? -14.491 0.856 -2.455 1.00 91.69 107 GLN A O 1
ATOM 853 N N . HIS A 1 108 ? -14.486 1.164 -4.677 1.00 90.38 108 HIS A N 1
ATOM 854 C CA . HIS A 1 108 ? -13.666 2.381 -4.653 1.00 90.38 108 HIS A CA 1
ATOM 855 C C . HIS A 1 108 ? -14.305 3.526 -3.856 1.00 90.38 108 HIS A C 1
ATOM 857 O O . HIS A 1 108 ? -13.587 4.276 -3.198 1.00 90.38 108 HIS A O 1
ATOM 863 N N . GLU A 1 109 ? -15.635 3.646 -3.887 1.00 92.94 109 GLU A N 1
ATOM 864 C CA . GLU A 1 109 ? -16.388 4.672 -3.152 1.00 92.94 109 GLU A CA 1
ATOM 865 C C . GLU A 1 109 ? -16.143 4.587 -1.640 1.00 92.94 109 GLU A C 1
ATOM 867 O O . GLU A 1 109 ? -15.852 5.590 -0.989 1.00 92.94 109 GLU A O 1
ATOM 872 N N . TYR A 1 110 ? -16.171 3.374 -1.083 1.00 94.94 110 TYR A N 1
ATOM 873 C CA . TYR A 1 110 ? -15.908 3.159 0.337 1.00 94.94 110 TYR A CA 1
ATOM 874 C C . TYR A 1 110 ? -14.471 3.504 0.710 1.00 94.94 110 TYR A C 1
ATOM 876 O O . TYR A 1 110 ? -14.239 4.067 1.776 1.00 94.94 110 TYR A O 1
ATOM 884 N N . LEU A 1 111 ? -13.509 3.205 -0.164 1.00 94.12 111 LEU A N 1
ATOM 885 C CA . LEU A 1 111 ? -12.113 3.555 0.074 1.00 94.12 111 LEU A CA 1
ATOM 886 C C . LEU A 1 111 ? -11.892 5.073 0.042 1.00 94.12 111 LEU A C 1
ATOM 888 O O . LEU A 1 111 ? -11.210 5.601 0.914 1.00 94.12 111 LEU A O 1
ATOM 892 N N . ILE A 1 112 ? -12.532 5.783 -0.891 1.00 93.31 112 ILE A N 1
ATOM 893 C CA . ILE A 1 112 ? -12.537 7.253 -0.927 1.00 93.31 112 ILE A CA 1
ATOM 894 C C . ILE A 1 112 ? -13.096 7.822 0.384 1.00 93.31 112 ILE A C 1
ATOM 896 O O . ILE A 1 112 ? -12.483 8.700 0.987 1.00 93.31 112 ILE A O 1
ATOM 900 N N . LYS A 1 113 ? -14.216 7.275 0.869 1.00 95.12 113 LYS A N 1
ATOM 901 C CA . LYS A 1 113 ? -14.825 7.693 2.136 1.00 95.12 113 LYS A CA 1
ATOM 902 C C . LYS A 1 113 ? -13.904 7.461 3.340 1.00 95.12 113 LYS A C 1
ATOM 904 O O . LYS A 1 113 ? -13.798 8.330 4.196 1.00 95.12 113 LYS A O 1
ATOM 909 N N . ILE A 1 114 ? -13.214 6.317 3.400 1.00 96.06 114 ILE A N 1
ATOM 910 C CA . ILE A 1 114 ? -12.224 6.032 4.456 1.00 96.06 114 ILE A CA 1
ATOM 911 C C . ILE A 1 114 ? -11.113 7.075 4.432 1.00 96.06 114 ILE A C 1
ATOM 913 O O . ILE A 1 114 ? -10.773 7.616 5.481 1.00 96.06 114 ILE A O 1
ATOM 917 N N . ILE A 1 115 ? -10.564 7.358 3.250 1.00 95.75 115 ILE A N 1
ATOM 918 C CA . ILE A 1 115 ? -9.509 8.355 3.072 1.00 95.75 115 ILE A CA 1
ATOM 919 C C . ILE A 1 115 ? -9.981 9.713 3.601 1.00 95.75 115 ILE A C 1
ATOM 921 O O . ILE A 1 115 ? -9.295 10.305 4.434 1.00 95.75 115 ILE A O 1
ATOM 925 N N . ASP A 1 116 ? -11.172 10.169 3.207 1.00 94.19 116 ASP A N 1
ATOM 926 C CA . ASP A 1 116 ? -11.707 11.465 3.643 1.00 94.19 116 ASP A CA 1
ATOM 927 C C . ASP A 1 116 ? -11.907 11.540 5.165 1.00 94.19 116 ASP A C 1
ATOM 929 O O . ASP A 1 116 ? -11.594 12.557 5.782 1.00 94.19 116 ASP A O 1
ATOM 933 N N . GLU A 1 117 ? -12.385 10.459 5.784 1.00 94.62 117 GLU A N 1
ATOM 934 C CA . GLU A 1 117 ? -12.690 10.416 7.219 1.00 94.62 117 GLU A CA 1
ATOM 935 C C . GLU A 1 117 ? -11.448 10.227 8.105 1.00 94.62 117 GLU A C 1
ATOM 937 O O . GLU A 1 117 ? -11.457 10.651 9.258 1.00 94.62 117 GLU A O 1
ATOM 942 N N . THR A 1 118 ? -10.377 9.608 7.596 1.00 95.50 118 THR A N 1
ATOM 943 C CA . THR A 1 118 ? -9.224 9.197 8.425 1.00 95.50 118 THR A CA 1
ATOM 944 C C . THR A 1 118 ? -7.916 9.925 8.124 1.00 95.50 118 THR A C 1
ATOM 946 O O . THR A 1 118 ? -7.010 9.892 8.954 1.00 95.50 118 THR A O 1
ATOM 949 N N . THR A 1 119 ? -7.791 10.636 6.996 1.00 95.69 119 THR A N 1
ATOM 950 C CA . THR A 1 119 ? -6.528 11.314 6.633 1.00 95.69 119 THR A CA 1
ATOM 951 C C . THR A 1 119 ? -6.061 12.308 7.696 1.00 95.69 119 THR A C 1
ATOM 953 O O . THR A 1 119 ? -4.889 12.306 8.060 1.00 95.69 119 THR A O 1
ATOM 956 N N . LEU A 1 120 ? -6.959 13.153 8.217 1.00 94.19 120 LEU A N 1
ATOM 957 C CA . LEU A 1 120 ? -6.587 14.143 9.235 1.00 94.19 120 LEU A CA 1
ATOM 958 C C . LEU A 1 120 ? -6.141 13.477 10.540 1.00 94.19 120 LEU A C 1
ATOM 960 O O . LEU A 1 120 ? -5.120 13.870 11.092 1.00 94.19 120 LEU A O 1
ATOM 964 N N . PHE A 1 121 ? -6.850 12.427 10.966 1.00 93.44 121 PHE A N 1
ATOM 965 C CA . PHE A 1 121 ? -6.467 11.623 12.124 1.00 93.44 121 PHE A CA 1
ATOM 966 C C . PHE A 1 121 ? -5.046 11.066 11.961 1.00 93.44 121 PHE A C 1
ATOM 968 O O . PHE A 1 121 ? -4.219 11.239 12.849 1.00 93.44 121 PHE A O 1
ATOM 975 N N . LEU A 1 122 ? -4.724 10.476 10.806 1.00 94.56 122 LEU A N 1
ATOM 976 C CA . LEU A 1 122 ? -3.384 9.947 10.525 1.00 94.56 122 LEU A CA 1
ATOM 977 C C . LEU A 1 122 ? -2.302 11.038 10.526 1.00 94.56 122 LEU A C 1
ATOM 979 O O . LEU A 1 122 ? -1.203 10.800 11.018 1.00 94.56 122 LEU A O 1
ATOM 983 N N . ILE A 1 123 ? -2.599 12.231 9.999 1.00 94.19 123 ILE A N 1
ATOM 984 C CA . ILE A 1 123 ? -1.657 13.361 10.015 1.00 94.19 123 ILE A CA 1
ATOM 985 C C . ILE A 1 123 ? -1.383 13.822 11.448 1.00 94.19 123 ILE A C 1
ATOM 987 O O . ILE A 1 123 ? -0.225 14.029 11.802 1.00 94.19 123 ILE A O 1
ATOM 991 N N . ASP A 1 124 ? -2.419 13.937 12.279 1.00 91.25 124 ASP A N 1
ATOM 992 C CA . ASP A 1 124 ? -2.256 14.290 13.691 1.00 91.25 124 ASP A CA 1
ATOM 993 C C . ASP A 1 124 ? -1.450 13.208 14.444 1.00 91.25 124 ASP A C 1
ATOM 995 O O . ASP A 1 124 ? -0.705 13.506 15.376 1.00 91.25 124 ASP A O 1
ATOM 999 N N . HIS A 1 125 ? -1.497 11.955 13.982 1.00 90.06 125 HIS A N 1
ATOM 1000 C CA . HIS A 1 125 ? -0.703 10.861 14.545 1.00 90.06 125 HIS A CA 1
ATOM 1001 C C . HIS A 1 125 ? 0.786 10.896 14.181 1.00 90.06 125 HIS A C 1
ATOM 1003 O O . HIS A 1 125 ? 1.597 10.258 14.852 1.00 90.06 125 HIS A O 1
ATOM 1009 N N . LEU A 1 126 ? 1.193 11.690 13.184 1.00 90.81 126 LEU A N 1
ATOM 1010 C CA . LEU A 1 126 ? 2.614 11.892 12.880 1.00 90.81 126 LEU A CA 1
ATOM 1011 C C . LEU A 1 126 ? 3.355 12.628 14.005 1.00 90.81 126 LEU A C 1
ATOM 1013 O O . LEU A 1 126 ? 4.580 12.566 14.076 1.00 90.81 126 LEU A O 1
ATOM 1017 N N . PHE A 1 127 ? 2.630 13.304 14.899 1.00 84.94 127 PHE A N 1
ATOM 1018 C CA . PHE A 1 127 ? 3.212 13.994 16.047 1.00 84.94 127 PHE A CA 1
ATOM 1019 C C . PHE A 1 127 ? 3.595 13.051 17.204 1.00 84.94 127 PHE A C 1
ATOM 1021 O O . PHE A 1 127 ? 4.251 13.484 18.152 1.00 84.94 127 PHE A O 1
ATOM 1028 N N . TYR A 1 128 ? 3.248 11.762 17.128 1.00 85.69 128 TYR A N 1
ATOM 1029 C CA . TYR A 1 128 ? 3.530 10.775 18.170 1.00 85.69 128 TYR A CA 1
ATOM 1030 C C . TYR A 1 128 ? 4.735 9.909 17.790 1.00 85.69 128 TYR A C 1
ATOM 1032 O O . TYR A 1 128 ? 4.693 9.121 16.846 1.00 85.69 128 TYR A O 1
ATOM 1040 N N . PHE A 1 129 ? 5.824 10.032 18.556 1.00 79.88 129 PHE A N 1
ATOM 1041 C CA . PHE A 1 129 ? 7.105 9.379 18.252 1.00 79.88 129 PHE A CA 1
ATOM 1042 C C . PHE A 1 129 ? 7.015 7.846 18.156 1.00 79.88 129 PHE A C 1
ATOM 1044 O O . PHE A 1 129 ? 7.750 7.233 17.390 1.00 79.88 129 PHE A O 1
ATOM 1051 N N . GLU A 1 130 ? 6.115 7.224 18.912 1.00 80.44 130 GLU A N 1
ATOM 1052 C CA . GLU A 1 130 ?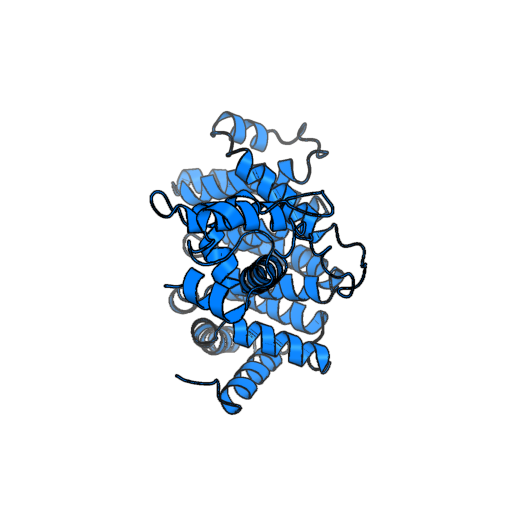 6.013 5.764 18.984 1.00 80.44 130 GLU A CA 1
ATOM 1053 C C . GLU A 1 130 ? 5.211 5.151 17.825 1.00 80.44 130 GLU A C 1
ATOM 1055 O O . GLU A 1 130 ? 5.362 3.965 17.538 1.00 80.44 130 GLU A O 1
ATOM 1060 N N . THR A 1 131 ? 4.361 5.936 17.153 1.00 83.38 131 THR A N 1
ATOM 1061 C CA . THR A 1 131 ? 3.366 5.417 16.195 1.00 83.38 131 THR A CA 1
ATOM 1062 C C . THR A 1 131 ? 3.383 6.095 14.831 1.00 83.38 131 THR A C 1
ATOM 1064 O O . THR A 1 131 ? 2.699 5.618 13.919 1.00 83.38 131 THR A O 1
ATOM 1067 N N . TYR A 1 132 ? 4.190 7.150 14.644 1.00 88.75 132 TYR A N 1
ATOM 1068 C CA . TYR A 1 132 ? 4.239 7.892 13.380 1.00 88.75 132 TYR A CA 1
ATOM 1069 C C . TYR A 1 132 ? 4.542 6.994 12.179 1.00 88.75 132 TYR A C 1
ATOM 1071 O O . TYR A 1 132 ? 4.054 7.267 11.086 1.00 88.75 132 TYR A O 1
ATOM 1079 N N . ASP A 1 133 ? 5.337 5.933 12.364 1.00 88.62 133 ASP A N 1
ATOM 1080 C CA . ASP A 1 133 ? 5.749 5.050 11.274 1.00 88.62 133 ASP A CA 1
ATOM 1081 C C . ASP A 1 133 ? 4.552 4.286 10.685 1.00 88.62 133 ASP A C 1
ATOM 1083 O O . ASP A 1 133 ? 4.386 4.208 9.469 1.00 88.62 133 ASP A O 1
ATOM 1087 N N . ASN A 1 134 ? 3.631 3.833 11.539 1.00 88.12 134 ASN A N 1
ATOM 1088 C CA . ASN A 1 134 ? 2.388 3.212 11.086 1.00 88.12 134 ASN A CA 1
ATOM 1089 C C . ASN A 1 134 ? 1.522 4.223 10.324 1.00 88.12 134 ASN A C 1
ATOM 1091 O O . ASN A 1 134 ? 1.017 3.927 9.240 1.00 88.12 134 ASN A O 1
ATOM 1095 N N . ALA A 1 135 ? 1.375 5.433 10.868 1.00 92.31 135 ALA A N 1
ATOM 1096 C CA . ALA A 1 135 ? 0.549 6.469 10.260 1.00 92.31 135 ALA A CA 1
ATOM 1097 C C . ALA A 1 135 ? 1.098 6.928 8.897 1.00 92.31 135 ALA A C 1
ATOM 1099 O O . ALA A 1 135 ? 0.344 7.034 7.926 1.00 92.31 135 ALA A O 1
ATOM 1100 N N . ILE A 1 136 ? 2.412 7.147 8.787 1.00 92.75 136 ILE A N 1
ATOM 1101 C CA . ILE A 1 136 ? 3.033 7.646 7.557 1.00 92.75 136 ILE A CA 1
ATOM 1102 C C . ILE A 1 136 ? 3.006 6.615 6.429 1.00 92.75 136 ILE A C 1
ATOM 1104 O O . ILE A 1 136 ? 2.778 6.983 5.277 1.00 92.75 136 ILE A O 1
ATOM 1108 N N . GLN A 1 137 ? 3.155 5.325 6.737 1.00 91.44 137 GLN A N 1
ATOM 1109 C CA . GLN A 1 137 ? 3.050 4.261 5.735 1.00 91.44 137 GLN A CA 1
ATOM 1110 C C . GLN A 1 137 ? 1.628 4.153 5.160 1.00 91.44 137 GLN A C 1
ATOM 1112 O O . GLN A 1 137 ? 1.454 3.998 3.947 1.00 91.44 137 GLN A O 1
ATOM 1117 N N . ILE A 1 138 ? 0.600 4.336 5.996 1.00 94.12 138 ILE A N 1
ATOM 1118 C CA . ILE A 1 138 ? -0.795 4.402 5.534 1.00 94.12 138 ILE A CA 1
ATOM 1119 C C . ILE A 1 138 ? -1.012 5.646 4.662 1.00 94.12 138 ILE A C 1
ATOM 1121 O O . ILE A 1 138 ? -1.606 5.539 3.589 1.00 94.12 138 ILE A O 1
ATOM 1125 N N . LEU A 1 139 ? -0.478 6.807 5.061 1.00 95.50 139 LEU A N 1
ATOM 1126 C CA . LEU A 1 139 ? -0.559 8.039 4.266 1.00 95.50 139 LEU A CA 1
ATOM 1127 C C . LEU A 1 139 ? 0.132 7.902 2.904 1.00 95.50 139 LEU A C 1
ATOM 1129 O O . LEU A 1 139 ? -0.420 8.346 1.898 1.00 95.50 139 LEU A O 1
ATOM 1133 N N . PHE A 1 140 ? 1.287 7.235 2.833 1.00 93.19 140 PHE A N 1
ATOM 1134 C CA . PHE A 1 140 ? 1.927 6.902 1.560 1.00 93.19 140 PHE A CA 1
ATOM 1135 C C . PHE A 1 140 ? 1.005 6.080 0.660 1.00 93.19 140 PHE A C 1
ATOM 1137 O O . PHE A 1 140 ? 0.916 6.337 -0.541 1.00 93.19 140 PHE A O 1
ATOM 1144 N N . TRP A 1 141 ? 0.306 5.091 1.217 1.00 93.19 141 TRP A N 1
ATOM 1145 C CA . TRP A 1 141 ? -0.657 4.306 0.451 1.00 93.19 141 TRP A CA 1
ATOM 1146 C C . TRP A 1 141 ? -1.840 5.164 -0.013 1.00 93.19 141 TRP A C 1
ATOM 1148 O O . TRP A 1 141 ? -2.223 5.088 -1.181 1.00 93.19 141 TRP A O 1
ATOM 1158 N N . PHE A 1 142 ? -2.377 6.020 0.861 1.00 95.12 142 PHE A N 1
ATOM 1159 C CA . PHE A 1 142 ? -3.501 6.905 0.544 1.00 95.12 142 PHE A CA 1
ATOM 1160 C C . PHE A 1 142 ? -3.144 7.884 -0.574 1.00 95.12 142 PHE A C 1
ATOM 1162 O O . PHE A 1 142 ? -3.896 7.984 -1.535 1.00 95.12 142 PHE A O 1
ATOM 1169 N N . VAL A 1 143 ? -1.975 8.528 -0.522 1.00 93.31 143 VAL A N 1
ATOM 1170 C CA . VAL A 1 143 ? -1.504 9.430 -1.590 1.00 93.31 143 VAL A CA 1
ATOM 1171 C C . VAL A 1 143 ? -1.284 8.679 -2.908 1.00 93.31 143 VAL A C 1
ATOM 1173 O O . VAL A 1 143 ? -1.608 9.201 -3.970 1.00 93.31 143 VAL A O 1
ATOM 1176 N N . ARG A 1 144 ? -0.794 7.429 -2.876 1.00 89.75 144 ARG A N 1
ATOM 1177 C CA . ARG A 1 144 ? -0.679 6.600 -4.093 1.00 89.75 144 ARG A CA 1
ATOM 1178 C C . ARG A 1 144 ? -2.029 6.255 -4.705 1.00 89.75 144 ARG A C 1
ATOM 1180 O O . ARG A 1 144 ? -2.093 6.073 -5.917 1.00 89.75 144 ARG A O 1
ATOM 1187 N N . TYR A 1 145 ? -3.067 6.110 -3.893 1.00 90.00 145 TYR A N 1
ATOM 1188 C CA . TYR A 1 145 ? -4.379 5.672 -4.349 1.00 90.00 145 TYR A CA 1
ATOM 1189 C C . TYR A 1 145 ? -5.347 6.827 -4.649 1.00 90.00 145 TYR A C 1
ATOM 1191 O O . TYR A 1 145 ? -6.208 6.693 -5.514 1.00 90.00 145 TYR A O 1
ATOM 1199 N N . ASP A 1 146 ? -5.279 7.949 -3.939 1.00 90.06 146 ASP A N 1
ATOM 1200 C CA . ASP A 1 146 ? -6.237 9.034 -4.125 1.00 90.06 146 ASP A CA 1
ATOM 1201 C C . ASP A 1 146 ? -5.953 9.769 -5.442 1.00 90.06 146 ASP A C 1
ATOM 1203 O O . ASP A 1 146 ? -4.997 10.529 -5.565 1.00 90.06 146 ASP A O 1
ATOM 1207 N N . LYS A 1 147 ? -6.810 9.565 -6.452 1.00 85.38 147 LYS A N 1
ATOM 1208 C CA . LYS A 1 147 ? -6.774 10.361 -7.696 1.00 85.38 147 LYS A CA 1
ATOM 1209 C C . LYS A 1 147 ? -6.928 11.848 -7.415 1.00 85.38 147 LYS A C 1
ATOM 1211 O O . LYS A 1 147 ? -6.485 12.686 -8.199 1.00 85.38 147 LYS A O 1
ATOM 1216 N N . ARG A 1 148 ? -7.641 12.177 -6.340 1.00 89.50 148 ARG A N 1
ATOM 1217 C CA . ARG A 1 148 ? -7.920 13.551 -5.964 1.00 89.50 148 ARG A CA 1
ATOM 1218 C C . ARG A 1 148 ? -6.695 14.080 -5.240 1.00 89.50 148 ARG A C 1
ATOM 1220 O O . ARG A 1 148 ? -6.101 13.414 -4.405 1.00 89.50 148 ARG A O 1
ATOM 1227 N N . ILE A 1 149 ? -6.411 15.353 -5.464 1.00 89.00 149 ILE A N 1
ATOM 1228 C CA . ILE A 1 149 ? -5.367 16.085 -4.742 1.00 89.00 149 ILE A CA 1
ATOM 1229 C C . ILE A 1 149 ? -5.654 16.214 -3.229 1.00 89.00 149 ILE A C 1
ATOM 1231 O O . ILE A 1 149 ? -4.833 16.728 -2.478 1.00 89.00 149 ILE A O 1
ATOM 1235 N N . GLN A 1 150 ? -6.835 15.800 -2.763 1.00 90.56 150 GLN A N 1
ATOM 1236 C CA . GLN A 1 150 ? -7.372 16.143 -1.450 1.00 90.56 150 GLN A CA 1
ATOM 1237 C C . GLN A 1 150 ? -6.518 15.613 -0.292 1.00 90.56 150 GLN A C 1
ATOM 1239 O O . GLN A 1 150 ? -6.158 16.390 0.592 1.00 90.56 150 GLN A O 1
ATOM 1244 N N . THR A 1 151 ? -6.135 14.333 -0.329 1.00 92.94 151 THR A N 1
ATOM 1245 C CA . THR A 1 151 ? -5.233 13.739 0.673 1.00 92.94 151 THR A CA 1
ATOM 1246 C C . THR A 1 151 ? -3.923 14.518 0.760 1.00 92.94 151 THR A C 1
ATOM 1248 O O . THR A 1 151 ? -3.484 14.904 1.844 1.00 92.94 151 THR A O 1
ATOM 1251 N N . PHE A 1 152 ? -3.328 14.823 -0.396 1.00 92.88 152 PHE A N 1
ATOM 1252 C CA . PHE A 1 152 ? -2.081 15.573 -0.448 1.00 92.88 152 PHE A CA 1
ATOM 1253 C C . PHE A 1 152 ? -2.246 17.009 0.074 1.00 92.88 152 PHE A C 1
ATOM 1255 O O . PHE A 1 152 ? -1.411 17.477 0.843 1.00 92.88 152 PHE A O 1
ATOM 1262 N N . ARG A 1 153 ? -3.363 17.687 -0.225 1.00 91.69 153 ARG A N 1
ATOM 1263 C CA . ARG A 1 153 ? -3.661 19.022 0.332 1.00 91.69 153 ARG A CA 1
ATOM 1264 C C . ARG A 1 153 ? -3.767 19.016 1.848 1.00 91.69 153 ARG A C 1
ATOM 1266 O O . ARG A 1 153 ? -3.300 19.961 2.477 1.00 91.69 153 ARG A O 1
ATOM 1273 N N . TYR A 1 154 ? -4.362 17.985 2.450 1.00 93.50 154 TYR A N 1
ATOM 1274 C CA . TYR A 1 154 ? -4.404 17.885 3.910 1.00 93.50 154 TYR A CA 1
ATOM 1275 C C . TYR A 1 154 ? -3.000 17.815 4.515 1.00 93.50 154 TYR A C 1
ATOM 1277 O O . TYR A 1 154 ? -2.736 18.504 5.500 1.00 93.50 154 TYR A O 1
ATOM 1285 N N . ILE A 1 155 ? -2.094 17.058 3.888 1.00 92.31 155 ILE A N 1
ATOM 1286 C CA . ILE A 1 155 ? -0.686 16.971 4.297 1.00 92.31 155 ILE A CA 1
ATOM 1287 C C . ILE A 1 155 ? -0.003 18.340 4.165 1.00 92.31 155 ILE A C 1
ATOM 1289 O O . ILE A 1 155 ? 0.600 18.816 5.127 1.00 92.31 155 ILE A O 1
ATOM 1293 N N . LEU A 1 156 ? -0.148 19.017 3.019 1.00 91.25 156 LEU A N 1
ATOM 1294 C CA . LEU A 1 156 ? 0.445 20.342 2.785 1.00 91.25 156 LEU A CA 1
ATOM 1295 C C . LEU A 1 156 ? -0.032 21.383 3.808 1.00 91.25 156 LEU A C 1
ATOM 1297 O O . LEU A 1 156 ? 0.781 22.100 4.391 1.00 91.25 156 LEU A O 1
ATOM 1301 N N . ASN A 1 157 ? -1.328 21.390 4.128 1.00 91.75 157 ASN A N 1
ATOM 1302 C CA . ASN A 1 157 ? -1.918 22.302 5.113 1.00 91.75 157 ASN A CA 1
ATOM 1303 C C . ASN A 1 157 ? -1.376 22.115 6.544 1.00 91.75 157 ASN A C 1
ATOM 1305 O O . ASN A 1 157 ? -1.559 22.993 7.388 1.00 91.75 157 ASN A O 1
ATOM 1309 N N . ARG A 1 158 ? -0.756 20.970 6.849 1.00 92.12 158 ARG A N 1
ATOM 1310 C CA . ARG A 1 158 ? -0.153 20.655 8.157 1.00 92.12 158 ARG A CA 1
ATOM 1311 C C . ARG A 1 158 ? 1.375 20.635 8.116 1.00 92.12 158 ARG A C 1
ATOM 1313 O O . ARG A 1 158 ? 2.012 20.470 9.157 1.00 92.12 158 ARG A O 1
ATOM 1320 N N . LEU A 1 159 ? 1.972 20.859 6.947 1.00 90.06 159 LEU A N 1
ATOM 1321 C CA . LEU A 1 159 ? 3.409 20.730 6.726 1.00 90.06 159 LEU A CA 1
ATOM 1322 C C . LEU A 1 159 ? 4.221 21.689 7.606 1.00 90.06 159 LEU A C 1
ATOM 1324 O O . LEU A 1 159 ? 5.215 21.278 8.198 1.00 90.06 159 LEU A O 1
ATOM 1328 N N . SER A 1 160 ? 3.760 22.938 7.757 1.00 88.00 160 SER A N 1
ATOM 1329 C CA . SER A 1 160 ? 4.411 23.931 8.628 1.00 88.00 160 SER A CA 1
ATOM 1330 C C . SER A 1 160 ? 4.505 23.439 10.070 1.00 88.00 160 SER A C 1
ATOM 1332 O O . SER A 1 160 ? 5.595 23.377 10.635 1.00 88.00 160 SER A O 1
ATOM 1334 N N . SER A 1 161 ? 3.368 23.032 10.645 1.00 88.19 161 SER A N 1
ATOM 1335 C CA . SER A 1 161 ? 3.299 22.543 12.024 1.00 88.19 161 SER A CA 1
ATOM 1336 C C . SER A 1 161 ? 4.128 21.276 12.232 1.00 88.19 161 SER A C 1
ATOM 1338 O O . SER A 1 161 ? 4.789 21.145 13.261 1.00 88.19 161 SER A O 1
ATOM 1340 N N . LEU A 1 162 ? 4.145 20.368 11.247 1.00 87.75 162 LEU A N 1
ATOM 1341 C CA . LEU A 1 162 ? 4.964 19.154 11.292 1.00 87.75 162 LEU A CA 1
ATOM 1342 C C . LEU A 1 162 ? 6.452 19.511 11.385 1.00 87.75 162 LEU A C 1
ATOM 1344 O O . LEU A 1 162 ? 7.146 19.052 12.288 1.00 87.75 162 LEU A O 1
ATOM 1348 N N . PHE A 1 163 ? 6.946 20.390 10.512 1.00 85.62 163 PHE A N 1
ATOM 1349 C CA . PHE A 1 163 ? 8.363 20.759 10.500 1.00 85.62 163 PHE A CA 1
ATOM 1350 C C . PHE A 1 163 ? 8.800 21.604 11.699 1.00 85.62 163 PHE A C 1
ATOM 1352 O O . PHE A 1 163 ? 9.945 21.481 12.134 1.00 85.62 163 PHE A O 1
ATOM 1359 N N . GLU A 1 164 ? 7.922 22.436 12.259 1.00 84.19 164 GLU A N 1
ATOM 1360 C CA . GLU A 1 164 ? 8.212 23.159 13.501 1.00 84.19 164 GLU A CA 1
ATOM 1361 C C . GLU A 1 164 ? 8.440 22.201 14.673 1.00 84.19 164 GLU A C 1
ATOM 1363 O O . GLU A 1 164 ? 9.442 22.325 15.377 1.00 84.19 164 GLU A O 1
ATOM 1368 N N . GLN A 1 165 ? 7.587 21.188 14.836 1.00 79.75 165 GLN A N 1
ATOM 1369 C CA . GLN A 1 165 ? 7.769 20.195 15.897 1.00 79.75 165 GLN A CA 1
ATOM 1370 C C . GLN A 1 165 ? 8.983 19.285 15.660 1.00 79.75 165 GLN A C 1
ATOM 1372 O O . GLN A 1 165 ? 9.703 18.946 16.599 1.00 79.75 165 GLN A O 1
ATOM 1377 N N . LEU A 1 166 ? 9.287 18.939 14.407 1.00 78.81 166 LEU A N 1
ATOM 1378 C CA . LEU A 1 166 ? 10.460 18.122 14.071 1.00 78.81 166 LEU A CA 1
ATOM 1379 C C . LEU A 1 166 ? 11.796 18.824 14.342 1.00 78.81 166 LEU A C 1
ATOM 1381 O O . LEU A 1 166 ? 12.800 18.145 14.570 1.00 78.81 166 LEU A O 1
ATOM 1385 N N . LYS A 1 167 ? 11.830 20.164 14.322 1.00 75.38 167 LYS A N 1
ATOM 1386 C CA . LYS A 1 167 ? 13.002 20.941 14.762 1.00 75.38 167 LYS A CA 1
ATOM 1387 C C . LYS A 1 167 ? 13.236 20.819 16.267 1.00 75.38 167 LYS A C 1
ATOM 1389 O O . LYS A 1 167 ? 14.382 20.841 16.693 1.00 75.38 167 LYS A O 1
ATOM 1394 N N . ILE A 1 168 ? 12.168 20.685 17.052 1.00 67.44 168 ILE A N 1
ATOM 1395 C CA . ILE A 1 168 ? 12.242 20.530 18.511 1.00 67.44 168 ILE A CA 1
ATOM 1396 C C . ILE A 1 168 ? 12.683 19.105 18.869 1.00 67.44 168 ILE A C 1
ATOM 1398 O O . ILE A 1 168 ? 13.535 18.921 19.733 1.00 67.44 168 ILE A O 1
ATOM 1402 N N . ASN A 1 169 ? 12.147 18.104 18.165 1.00 68.06 169 ASN A N 1
ATOM 1403 C CA . ASN A 1 169 ? 12.310 16.693 18.523 1.00 68.06 169 ASN A CA 1
ATOM 1404 C C . ASN A 1 169 ? 13.473 15.973 17.804 1.00 68.06 169 ASN A C 1
ATOM 1406 O O . ASN A 1 169 ? 13.697 14.798 18.073 1.00 68.06 169 ASN A O 1
ATOM 1410 N N . ASN A 1 170 ? 14.193 16.636 16.884 1.00 73.19 170 ASN A N 1
ATOM 1411 C CA . ASN A 1 170 ? 15.311 16.073 16.098 1.00 73.19 170 ASN A CA 1
ATOM 1412 C C . ASN A 1 170 ? 15.049 14.673 15.496 1.00 73.19 170 ASN A C 1
ATOM 1414 O O . ASN A 1 170 ? 15.915 13.804 15.499 1.00 73.19 170 ASN A O 1
ATOM 1418 N N . ASN A 1 171 ? 13.851 14.451 14.949 1.00 80.94 171 ASN A N 1
ATOM 1419 C CA . ASN A 1 171 ? 13.500 13.180 14.311 1.00 80.94 171 ASN A CA 1
ATOM 1420 C C . ASN A 1 171 ? 13.775 13.226 12.796 1.00 80.94 171 ASN A C 1
ATOM 1422 O O . ASN A 1 171 ? 12.903 13.598 12.010 1.00 80.94 171 ASN A O 1
ATOM 1426 N N . ASP A 1 172 ? 15.005 12.899 12.393 1.00 84.88 172 ASP A N 1
ATOM 1427 C CA . ASP A 1 172 ? 15.441 12.978 10.990 1.00 84.88 172 ASP A CA 1
ATOM 1428 C C . ASP A 1 172 ? 14.820 11.897 10.084 1.00 84.88 172 ASP A C 1
ATOM 1430 O O . ASP A 1 172 ? 14.621 12.145 8.892 1.00 84.88 172 ASP A O 1
ATOM 1434 N N . ASP A 1 173 ? 14.427 10.745 10.638 1.00 87.19 173 ASP A N 1
ATOM 1435 C CA . ASP A 1 173 ? 13.715 9.695 9.890 1.00 87.19 173 ASP A CA 1
ATOM 1436 C C . ASP A 1 173 ? 12.322 10.172 9.457 1.00 87.19 173 ASP A C 1
ATOM 1438 O O . ASP A 1 173 ? 11.999 10.186 8.268 1.00 87.19 173 ASP A O 1
ATOM 1442 N N . LEU A 1 174 ? 11.521 10.674 10.404 1.00 88.50 174 LEU A N 1
ATOM 1443 C CA . LEU A 1 174 ? 10.194 11.214 10.101 1.00 88.50 174 LEU A CA 1
ATOM 1444 C C . LEU A 1 174 ? 10.273 12.407 9.136 1.00 88.50 174 LEU A C 1
ATOM 1446 O O . LEU A 1 174 ? 9.465 12.497 8.210 1.00 88.50 174 LEU A O 1
ATOM 1450 N N . LYS A 1 175 ? 11.269 13.295 9.289 1.00 87.44 175 LYS A N 1
ATOM 1451 C CA . LYS A 1 175 ? 11.512 14.378 8.315 1.00 87.44 175 LYS A CA 1
ATOM 1452 C C . LYS A 1 175 ? 11.712 13.812 6.910 1.00 87.44 175 LYS A C 1
ATOM 1454 O O . LYS A 1 175 ? 11.050 14.271 5.982 1.00 87.44 175 LYS A O 1
ATOM 1459 N N . THR A 1 176 ? 12.581 12.812 6.765 1.00 87.31 176 THR A N 1
ATOM 1460 C CA . THR A 1 176 ? 12.879 12.175 5.473 1.00 87.31 176 THR A CA 1
ATOM 1461 C C . THR A 1 176 ? 11.617 11.578 4.855 1.00 87.31 176 THR A C 1
ATOM 1463 O O . THR A 1 176 ? 11.287 11.892 3.713 1.00 87.31 176 THR A O 1
ATOM 1466 N N . LYS A 1 177 ? 10.833 10.826 5.633 1.00 90.00 177 LYS A N 1
ATOM 1467 C CA . LYS A 1 177 ? 9.581 10.217 5.160 1.00 90.00 177 LYS A CA 1
ATOM 1468 C C . LYS A 1 177 ? 8.524 11.252 4.759 1.00 90.00 177 LYS A C 1
ATOM 1470 O O . LYS A 1 177 ? 7.836 11.065 3.759 1.00 90.00 177 LYS A O 1
ATOM 1475 N N . ILE A 1 178 ? 8.396 12.371 5.480 1.00 91.25 178 ILE A N 1
ATOM 1476 C CA . ILE A 1 178 ? 7.466 13.451 5.096 1.00 91.25 178 ILE A CA 1
ATOM 1477 C C . ILE A 1 178 ? 7.917 14.117 3.790 1.00 91.25 178 ILE A C 1
ATOM 1479 O O . ILE A 1 178 ? 7.084 14.433 2.939 1.00 91.25 178 ILE A O 1
ATOM 1483 N N . ILE A 1 179 ? 9.224 14.321 3.609 1.00 88.38 179 ILE A N 1
ATOM 1484 C CA . ILE A 1 179 ? 9.787 14.875 2.370 1.00 88.38 179 ILE A CA 1
ATOM 1485 C C . ILE A 1 179 ? 9.500 13.933 1.198 1.00 88.38 179 ILE A C 1
ATOM 1487 O O . ILE A 1 179 ? 8.992 14.376 0.167 1.00 88.38 179 ILE A O 1
ATOM 1491 N N . GLU A 1 180 ? 9.742 12.634 1.369 1.00 87.69 180 GLU A N 1
ATOM 1492 C CA . GLU A 1 180 ? 9.404 11.605 0.381 1.00 87.69 180 GLU A CA 1
ATOM 1493 C C . GLU A 1 180 ? 7.908 11.601 0.041 1.00 87.69 180 GLU A C 1
ATOM 1495 O O . GLU A 1 180 ? 7.544 11.557 -1.137 1.00 87.69 180 GLU A O 1
ATOM 1500 N N . LEU A 1 181 ? 7.032 11.714 1.046 1.00 91.06 181 LEU A N 1
ATOM 1501 C CA . LEU A 1 181 ? 5.580 11.806 0.865 1.00 91.06 181 LEU A CA 1
ATOM 1502 C C . LEU A 1 181 ? 5.196 13.043 0.044 1.00 91.06 181 LEU A C 1
ATOM 1504 O O . LEU A 1 181 ? 4.333 12.966 -0.832 1.00 91.06 181 LEU A O 1
ATOM 1508 N N . CYS A 1 182 ? 5.879 14.167 0.265 1.00 90.50 182 CYS A N 1
ATOM 1509 C CA . CYS A 1 182 ? 5.664 15.392 -0.497 1.00 90.50 182 CYS A CA 1
ATOM 1510 C C . CYS A 1 182 ? 6.127 15.266 -1.951 1.00 90.50 182 CYS A C 1
ATOM 1512 O O . CYS A 1 182 ? 5.393 15.639 -2.869 1.00 90.50 182 CYS A O 1
ATOM 1514 N N . HIS A 1 183 ? 7.317 14.711 -2.187 1.00 87.31 183 HIS A N 1
ATOM 1515 C CA . HIS A 1 183 ? 7.788 14.470 -3.549 1.00 87.31 183 HIS A CA 1
ATOM 1516 C C . HIS A 1 183 ? 6.901 13.473 -4.298 1.00 87.31 183 HIS A C 1
ATOM 1518 O O . HIS A 1 183 ? 6.625 13.672 -5.481 1.00 87.31 183 HIS A O 1
ATOM 1524 N N . MET A 1 184 ? 6.415 12.434 -3.616 1.00 89.12 184 MET A N 1
ATOM 1525 C CA . MET A 1 184 ? 5.431 11.507 -4.165 1.00 89.12 184 MET A CA 1
ATOM 1526 C C . MET A 1 184 ? 4.145 12.233 -4.567 1.00 89.12 184 MET A C 1
ATOM 1528 O O . MET A 1 184 ? 3.684 12.044 -5.692 1.00 89.12 184 MET A O 1
ATOM 1532 N N . GLY A 1 185 ? 3.585 13.064 -3.683 1.00 89.06 185 GLY A N 1
ATOM 1533 C CA . GLY A 1 185 ? 2.361 13.818 -3.957 1.00 89.06 185 GLY A CA 1
ATOM 1534 C C . GLY A 1 185 ? 2.477 14.682 -5.212 1.00 89.06 185 GLY A C 1
ATOM 1535 O O . GLY A 1 185 ? 1.597 14.654 -6.066 1.00 89.06 185 GLY A O 1
ATOM 1536 N N . ILE A 1 186 ? 3.605 15.369 -5.397 1.00 87.19 186 ILE A N 1
ATOM 1537 C CA . ILE A 1 186 ? 3.865 16.196 -6.590 1.00 87.19 186 ILE A CA 1
ATOM 1538 C C . ILE A 1 186 ? 4.104 15.346 -7.831 1.00 87.19 186 ILE A C 1
ATOM 1540 O O . ILE A 1 186 ? 3.664 15.699 -8.922 1.00 87.19 186 ILE A O 1
ATOM 1544 N N . ALA A 1 187 ? 4.813 14.226 -7.688 1.00 85.12 187 ALA A N 1
ATOM 1545 C CA . ALA A 1 187 ? 5.028 13.315 -8.797 1.00 85.12 187 ALA A CA 1
ATOM 1546 C C . ALA A 1 187 ? 3.685 12.782 -9.318 1.00 85.12 187 ALA A C 1
ATOM 1548 O O . ALA A 1 187 ? 3.475 12.761 -10.528 1.00 85.12 187 ALA A O 1
ATOM 1549 N N . ILE A 1 188 ? 2.784 12.379 -8.423 1.00 85.12 188 ILE A N 1
ATOM 1550 C CA . ILE A 1 188 ? 1.449 11.881 -8.768 1.00 85.12 188 ILE A CA 1
ATOM 1551 C C . ILE A 1 188 ? 0.575 13.002 -9.333 1.00 85.12 188 ILE A C 1
ATOM 1553 O O . ILE A 1 188 ? -0.043 12.833 -10.382 1.00 85.12 188 ILE A O 1
ATOM 1557 N N . HIS A 1 189 ? 0.569 14.162 -8.684 1.00 85.44 189 HIS A N 1
ATOM 1558 C CA . HIS A 1 189 ? -0.233 15.310 -9.079 1.00 85.44 189 HIS A CA 1
ATOM 1559 C C . HIS A 1 189 ? 0.621 16.380 -9.760 1.00 85.44 189 HIS A C 1
ATOM 1561 O O . HIS A 1 189 ? 0.701 17.519 -9.302 1.00 85.44 189 HIS A O 1
ATOM 1567 N N . SER A 1 190 ? 1.254 16.023 -10.880 1.00 81.56 190 SER A N 1
ATOM 1568 C CA . SER A 1 190 ? 2.193 16.912 -11.583 1.00 81.56 190 SER A CA 1
ATOM 1569 C C . SER A 1 190 ? 1.568 18.199 -12.126 1.00 81.56 190 SER A C 1
ATOM 1571 O O . SER A 1 190 ? 2.289 19.134 -12.456 1.00 81.56 190 SER A O 1
ATOM 1573 N N . GLU A 1 191 ? 0.242 18.241 -12.241 1.00 79.00 191 GLU A N 1
ATOM 1574 C CA . GLU A 1 191 ? -0.524 19.415 -12.677 1.00 79.00 191 GLU A CA 1
ATOM 1575 C C . GLU A 1 191 ? -0.846 20.384 -11.526 1.00 79.00 191 GLU A C 1
ATOM 1577 O O . GLU A 1 191 ? -1.410 21.451 -11.759 1.00 79.00 191 GLU A O 1
ATOM 1582 N N . TYR A 1 192 ? -0.519 20.027 -10.280 1.00 81.44 192 TYR A N 1
ATOM 1583 C CA . TYR A 1 192 ? -0.793 20.872 -9.124 1.00 81.44 192 TYR A CA 1
ATOM 1584 C C . TYR A 1 192 ? 0.061 22.144 -9.143 1.00 81.44 192 TYR A C 1
ATOM 1586 O O . TYR A 1 192 ? 1.288 22.088 -9.257 1.00 81.44 192 TYR A O 1
ATOM 1594 N N . ASP A 1 193 ? -0.590 23.296 -8.982 1.00 82.06 193 ASP A N 1
ATOM 1595 C CA . ASP A 1 193 ? 0.104 24.576 -8.909 1.00 82.06 193 ASP A CA 1
ATOM 1596 C C . ASP A 1 193 ? 0.781 24.765 -7.544 1.00 82.06 193 ASP A C 1
ATOM 1598 O O . ASP A 1 193 ? 0.138 24.961 -6.514 1.00 82.06 193 ASP A O 1
ATOM 1602 N N . LEU A 1 194 ? 2.113 24.756 -7.560 1.00 77.69 194 LEU A N 1
ATOM 1603 C CA . LEU A 1 194 ? 2.962 24.962 -6.389 1.00 77.69 194 LEU A CA 1
ATOM 1604 C C . LEU A 1 194 ? 3.244 26.448 -6.111 1.00 77.69 194 LEU A C 1
ATOM 1606 O O . LEU A 1 194 ? 4.034 26.759 -5.217 1.00 77.69 194 LEU A O 1
ATOM 1610 N N . SER A 1 195 ? 2.683 27.388 -6.880 1.00 78.44 195 SER A N 1
ATOM 1611 C CA . SER A 1 195 ? 2.956 28.828 -6.761 1.00 78.44 195 SER A CA 1
ATOM 1612 C C . SER A 1 195 ? 2.825 29.331 -5.317 1.00 78.44 195 SER A C 1
ATOM 1614 O O . SER A 1 195 ? 3.767 29.952 -4.815 1.00 78.44 195 SER A O 1
ATOM 1616 N N . ASN A 1 196 ? 1.748 28.939 -4.633 1.00 80.88 196 ASN A N 1
ATOM 1617 C CA . ASN A 1 196 ? 1.399 29.355 -3.272 1.00 80.88 196 ASN A CA 1
ATOM 1618 C C . ASN A 1 196 ? 2.057 28.519 -2.156 1.00 80.88 196 ASN A C 1
ATOM 1620 O O . ASN A 1 196 ? 1.989 28.893 -0.987 1.00 80.88 196 ASN A O 1
ATOM 1624 N N . GLU A 1 197 ? 2.738 27.422 -2.491 1.00 84.62 197 GLU A N 1
ATOM 1625 C CA . GLU A 1 197 ? 3.327 26.495 -1.515 1.00 84.62 197 GLU A CA 1
ATOM 1626 C C . GLU A 1 197 ? 4.749 26.922 -1.113 1.00 84.62 197 GLU A C 1
ATOM 1628 O O . GLU A 1 197 ? 5.747 26.252 -1.394 1.00 84.62 197 GLU A O 1
ATOM 1633 N N . ILE A 1 198 ? 4.863 28.087 -0.468 1.00 85.25 198 ILE A N 1
ATOM 1634 C CA . ILE A 1 198 ? 6.155 28.696 -0.100 1.00 85.25 198 ILE A CA 1
ATOM 1635 C C . ILE A 1 198 ? 6.971 27.769 0.813 1.00 85.25 198 ILE A C 1
ATOM 1637 O O . ILE A 1 198 ? 8.169 27.582 0.598 1.00 85.25 198 ILE A O 1
ATOM 1641 N N . ILE A 1 199 ? 6.321 27.160 1.805 1.00 84.88 199 ILE A N 1
ATOM 1642 C CA . ILE A 1 199 ? 6.968 26.291 2.800 1.00 84.88 199 ILE A CA 1
ATOM 1643 C C . ILE A 1 199 ? 7.546 25.044 2.130 1.00 84.88 199 ILE A C 1
ATOM 1645 O O . ILE A 1 199 ? 8.694 24.679 2.365 1.00 84.88 199 ILE A O 1
ATOM 1649 N N . LEU A 1 200 ? 6.780 24.427 1.233 1.00 85.56 200 LEU A N 1
ATOM 1650 C CA . LEU A 1 200 ? 7.208 23.261 0.470 1.00 85.56 200 LEU A CA 1
ATOM 1651 C C . LEU A 1 200 ? 8.432 23.571 -0.405 1.00 85.56 200 LEU A C 1
ATOM 1653 O O . LEU A 1 200 ? 9.394 22.806 -0.417 1.00 85.56 200 LEU A O 1
ATOM 1657 N N . LYS A 1 201 ? 8.440 24.731 -1.077 1.00 84.94 201 LYS A N 1
ATOM 1658 C CA . LYS A 1 201 ? 9.601 25.205 -1.850 1.00 84.94 201 LYS A CA 1
ATOM 1659 C C . LYS A 1 201 ? 10.841 25.393 -0.971 1.00 84.94 201 LYS A C 1
ATOM 1661 O O . LYS A 1 201 ? 11.932 24.992 -1.367 1.00 84.94 201 LYS A O 1
ATOM 1666 N N . GLN A 1 202 ? 10.683 25.980 0.217 1.00 85.12 202 GLN A N 1
ATOM 1667 C CA . GLN A 1 202 ? 11.781 26.169 1.174 1.00 85.12 202 GLN A CA 1
ATOM 1668 C C . GLN A 1 202 ? 12.340 24.837 1.682 1.00 85.12 202 GLN A C 1
ATOM 1670 O O . GLN A 1 202 ? 13.560 24.677 1.774 1.00 85.12 202 GLN A O 1
ATOM 1675 N N . ILE A 1 203 ? 11.462 23.873 1.972 1.00 84.06 203 ILE A N 1
ATOM 1676 C CA . ILE A 1 203 ? 11.847 22.518 2.371 1.00 84.06 203 ILE A CA 1
ATOM 1677 C C . ILE A 1 203 ? 12.667 21.884 1.243 1.00 84.06 203 ILE A C 1
ATOM 1679 O O . ILE A 1 203 ? 13.815 21.522 1.460 1.00 84.06 203 ILE A O 1
ATOM 1683 N N . PHE A 1 204 ? 12.169 21.843 0.011 1.00 83.94 204 PHE A N 1
ATOM 1684 C CA . PHE A 1 204 ? 12.896 21.192 -1.088 1.00 83.94 204 PHE A CA 1
ATOM 1685 C C . PHE A 1 204 ? 14.204 21.864 -1.500 1.00 83.94 204 PHE A C 1
ATOM 1687 O O . PHE A 1 204 ? 15.067 21.206 -2.070 1.00 83.94 204 PHE A O 1
ATOM 1694 N N . HIS A 1 205 ? 14.375 23.156 -1.224 1.00 82.88 205 HIS A N 1
ATOM 1695 C CA . HIS A 1 205 ? 15.675 23.803 -1.385 1.00 82.88 205 HIS A CA 1
ATOM 1696 C C . HIS A 1 205 ? 16.680 23.340 -0.313 1.00 82.88 205 HIS A C 1
ATOM 1698 O O . HIS A 1 205 ? 17.888 23.352 -0.533 1.00 82.88 205 HIS A O 1
ATOM 1704 N N . SER A 1 206 ? 16.188 22.956 0.863 1.00 81.38 206 SER A N 1
ATOM 1705 C CA . SER A 1 206 ? 17.006 22.596 2.026 1.00 81.38 206 SER A CA 1
ATOM 1706 C C . SER A 1 206 ? 17.320 21.099 2.117 1.00 81.38 206 SER A C 1
ATOM 1708 O O . SER A 1 206 ? 18.165 20.713 2.921 1.00 81.38 206 SER A O 1
ATOM 1710 N N . PHE A 1 207 ? 16.658 20.258 1.318 1.00 77.56 207 PHE A N 1
ATOM 1711 C CA . PHE A 1 207 ? 16.756 18.799 1.392 1.00 77.56 207 PHE A CA 1
ATOM 1712 C C . PHE A 1 207 ? 17.066 18.174 0.023 1.00 77.56 207 PHE A C 1
ATOM 1714 O O . PHE A 1 207 ? 16.700 18.738 -1.011 1.00 77.56 207 PHE A O 1
ATOM 1721 N N . PRO A 1 208 ? 17.758 17.020 -0.010 1.00 69.75 208 PRO A N 1
ATOM 1722 C CA . PRO A 1 208 ? 18.113 16.355 -1.258 1.00 69.75 208 PRO A CA 1
ATOM 1723 C C . PRO A 1 208 ? 16.868 15.882 -2.018 1.00 69.75 208 PRO A C 1
ATOM 1725 O O . PRO A 1 208 ? 15.886 15.446 -1.422 1.00 69.75 208 PRO A O 1
ATOM 1728 N N . GLN A 1 209 ? 16.933 15.940 -3.350 1.00 72.31 209 GLN A N 1
ATOM 1729 C CA . GLN A 1 209 ? 15.893 15.381 -4.215 1.00 72.31 209 GLN A CA 1
ATOM 1730 C C . GLN A 1 209 ? 15.865 13.846 -4.085 1.00 72.31 209 GLN A C 1
ATOM 1732 O O . GLN A 1 209 ? 16.928 13.230 -3.973 1.00 72.31 209 GLN A O 1
ATOM 1737 N N . PRO A 1 210 ? 14.681 13.215 -4.123 1.00 73.88 210 PRO A N 1
ATOM 1738 C CA . PRO A 1 210 ? 14.547 11.767 -4.017 1.00 73.88 210 PRO A CA 1
ATOM 1739 C C . PRO A 1 210 ? 15.052 11.073 -5.285 1.00 73.88 210 PRO A C 1
ATOM 1741 O O . PRO A 1 210 ? 15.112 11.668 -6.365 1.00 73.88 210 PRO A O 1
ATOM 1744 N N . ASP A 1 211 ? 15.350 9.779 -5.169 1.00 74.00 211 ASP A N 1
ATOM 1745 C CA . ASP A 1 211 ? 15.695 8.944 -6.319 1.00 74.00 211 ASP A CA 1
ATOM 1746 C C . ASP A 1 211 ? 14.539 8.926 -7.337 1.00 74.00 211 ASP A C 1
ATOM 1748 O O . ASP A 1 211 ? 13.394 8.567 -7.034 1.00 74.00 211 ASP A O 1
ATOM 1752 N N . LEU A 1 212 ? 14.852 9.296 -8.580 1.00 72.38 212 LEU A N 1
ATOM 1753 C CA . LEU A 1 212 ? 13.903 9.325 -9.687 1.00 72.38 212 LEU A CA 1
ATOM 1754 C C . LEU A 1 212 ? 13.241 7.958 -9.917 1.00 72.38 212 LEU A C 1
ATOM 1756 O O . LEU A 1 212 ? 12.062 7.907 -10.267 1.00 72.38 212 LEU A O 1
ATOM 1760 N N . ASN A 1 213 ? 13.955 6.853 -9.687 1.00 71.44 213 ASN A N 1
ATOM 1761 C CA . ASN A 1 213 ? 13.404 5.504 -9.817 1.00 71.44 213 ASN A CA 1
ATOM 1762 C C . ASN A 1 213 ? 12.289 5.244 -8.800 1.00 71.44 213 ASN A C 1
ATOM 1764 O O . ASN A 1 213 ? 11.277 4.628 -9.140 1.00 71.44 213 ASN A O 1
ATOM 1768 N N . ILE A 1 214 ? 12.437 5.754 -7.574 1.00 73.00 214 ILE A N 1
ATOM 1769 C CA . ILE A 1 214 ? 11.421 5.641 -6.521 1.00 73.00 214 ILE A CA 1
ATOM 1770 C C . ILE A 1 214 ? 10.169 6.426 -6.928 1.00 73.00 214 ILE A C 1
ATOM 1772 O O . ILE A 1 214 ? 9.056 5.896 -6.878 1.00 73.00 214 ILE A O 1
ATOM 1776 N N . LEU A 1 215 ? 10.337 7.652 -7.431 1.00 72.62 215 LEU A N 1
ATOM 1777 C CA . LEU A 1 215 ? 9.216 8.458 -7.927 1.00 72.62 215 LEU A CA 1
ATOM 1778 C C . LEU A 1 215 ? 8.512 7.815 -9.129 1.00 72.62 215 LEU A C 1
ATOM 1780 O O . LEU A 1 215 ? 7.281 7.809 -9.195 1.00 72.62 215 LEU A O 1
ATOM 1784 N N . LEU A 1 216 ? 9.271 7.246 -10.068 1.00 71.94 216 LEU A N 1
ATOM 1785 C CA . LEU A 1 216 ? 8.718 6.499 -11.199 1.00 71.94 216 LEU A CA 1
ATOM 1786 C C . LEU A 1 216 ? 7.941 5.269 -10.725 1.00 71.94 216 LEU A C 1
ATOM 1788 O O . LEU A 1 216 ? 6.853 5.002 -11.233 1.00 71.94 216 LEU A O 1
ATOM 1792 N N . ASN A 1 217 ? 8.448 4.553 -9.722 1.00 77.69 217 ASN A N 1
ATOM 1793 C CA . ASN A 1 217 ? 7.733 3.437 -9.117 1.00 77.69 217 ASN A CA 1
ATOM 1794 C C . ASN A 1 217 ? 6.399 3.897 -8.506 1.00 77.69 217 ASN A C 1
ATOM 1796 O O . ASN A 1 217 ? 5.360 3.294 -8.766 1.00 77.69 217 ASN A O 1
ATOM 1800 N N . HIS A 1 218 ? 6.383 5.014 -7.775 1.00 80.44 218 HIS A N 1
ATOM 1801 C CA . HIS A 1 218 ? 5.142 5.577 -7.239 1.00 80.44 218 HIS A CA 1
ATOM 1802 C C . HIS A 1 218 ? 4.142 5.966 -8.327 1.00 80.44 218 HIS A C 1
ATOM 1804 O O . HIS A 1 218 ? 2.969 5.616 -8.208 1.00 80.44 218 HIS A O 1
ATOM 1810 N N . LYS A 1 219 ? 4.598 6.592 -9.418 1.00 76.44 219 LYS A N 1
ATOM 1811 C CA . LYS A 1 219 ? 3.753 6.877 -10.588 1.00 76.44 219 LYS A CA 1
ATOM 1812 C C . LYS A 1 219 ? 3.183 5.606 -11.214 1.00 76.44 219 LYS A C 1
ATOM 1814 O O . LYS A 1 219 ? 2.003 5.570 -11.545 1.00 76.44 219 LYS A O 1
ATOM 1819 N N . ASN A 1 220 ? 3.989 4.555 -11.346 1.00 80.25 220 ASN A N 1
ATOM 1820 C CA . ASN A 1 220 ? 3.543 3.276 -11.898 1.00 80.25 220 ASN A CA 1
ATOM 1821 C C . ASN A 1 220 ? 2.502 2.597 -10.999 1.00 80.25 220 ASN A C 1
ATOM 1823 O O . ASN A 1 220 ? 1.514 2.065 -11.500 1.00 80.25 220 ASN A O 1
ATOM 1827 N N . ILE A 1 221 ? 2.697 2.630 -9.679 1.00 78.88 221 ILE A N 1
ATOM 1828 C CA . ILE A 1 221 ? 1.740 2.091 -8.705 1.00 78.88 221 ILE A CA 1
ATOM 1829 C C . ILE A 1 221 ? 0.433 2.892 -8.739 1.00 78.88 221 ILE A C 1
ATOM 1831 O O . ILE A 1 221 ? -0.637 2.293 -8.822 1.00 78.88 221 ILE A O 1
ATOM 1835 N N . HIS A 1 222 ? 0.514 4.225 -8.742 1.00 79.88 222 HIS A N 1
ATOM 1836 C CA . HIS A 1 222 ? -0.648 5.104 -8.887 1.00 79.88 222 HIS A CA 1
ATOM 1837 C C . HIS A 1 222 ? -1.414 4.801 -10.179 1.00 79.88 222 HIS A C 1
ATOM 1839 O O . HIS A 1 222 ? -2.616 4.544 -10.158 1.00 79.88 222 HIS A O 1
ATOM 1845 N N . ALA A 1 223 ? -0.703 4.713 -11.308 1.00 78.38 223 ALA A N 1
ATOM 1846 C CA . ALA A 1 223 ? -1.295 4.317 -12.576 1.00 78.38 223 ALA A CA 1
ATOM 1847 C C . ALA A 1 223 ? -1.945 2.931 -12.480 1.00 78.38 223 ALA A C 1
ATOM 1849 O O . ALA A 1 223 ? -3.053 2.772 -12.964 1.00 78.38 223 ALA A O 1
ATOM 1850 N N . LYS A 1 224 ? -1.329 1.946 -11.814 1.00 80.19 224 LYS A N 1
ATOM 1851 C CA . LYS A 1 224 ? -1.892 0.596 -11.631 1.00 80.19 224 LYS A CA 1
ATOM 1852 C C . LYS A 1 224 ? -3.197 0.586 -10.832 1.00 80.19 224 LYS A C 1
ATOM 1854 O O . LYS A 1 224 ? -4.093 -0.181 -11.172 1.00 80.19 224 LYS A O 1
ATOM 1859 N N . PHE A 1 225 ? -3.335 1.428 -9.809 1.00 76.06 225 PHE A N 1
ATOM 1860 C CA . PHE A 1 225 ? -4.603 1.571 -9.083 1.00 76.06 225 PHE A CA 1
ATOM 1861 C C . PHE A 1 225 ? -5.737 2.111 -9.967 1.00 76.06 225 PHE A C 1
ATOM 1863 O O . PHE A 1 225 ? -6.905 2.049 -9.583 1.00 76.06 225 PHE A O 1
ATOM 1870 N N . HIS A 1 226 ? -5.411 2.672 -11.134 1.00 71.69 226 HIS A N 1
ATOM 1871 C CA . HIS A 1 226 ? -6.314 3.521 -11.908 1.00 71.69 226 HIS A CA 1
ATOM 1872 C C . HIS A 1 226 ? -6.440 3.168 -13.385 1.00 71.69 226 HIS A C 1
ATOM 1874 O O . HIS A 1 226 ? -7.403 3.597 -14.014 1.00 71.69 226 HIS A O 1
ATOM 1880 N N . SER A 1 227 ? -5.517 2.379 -13.926 1.00 63.78 227 SER A N 1
ATOM 1881 C CA . SER A 1 227 ? -5.525 1.848 -15.288 1.00 63.78 227 SER A CA 1
ATOM 1882 C C . SER A 1 227 ? -6.547 0.725 -15.473 1.00 63.78 227 SER A C 1
ATOM 1884 O O . SER A 1 227 ? -6.708 0.209 -16.576 1.00 63.78 227 SER A O 1
ATOM 1886 N N . ILE A 1 228 ? -7.293 0.397 -14.417 1.00 50.09 228 ILE A N 1
ATOM 1887 C CA . ILE A 1 228 ? -8.452 -0.483 -14.450 1.00 50.09 228 ILE A CA 1
ATOM 1888 C C . ILE A 1 228 ? -9.652 0.328 -14.962 1.00 50.09 228 ILE A C 1
ATOM 1890 O O . ILE A 1 228 ? -10.488 0.812 -14.204 1.00 50.09 228 ILE A O 1
ATOM 1894 N N . ASN A 1 229 ? -9.755 0.446 -16.286 1.00 40.34 229 ASN A N 1
ATOM 1895 C CA . ASN A 1 229 ? -11.041 0.111 -16.882 1.00 40.34 229 ASN A CA 1
ATOM 1896 C C . ASN A 1 229 ? -11.254 -1.377 -16.593 1.00 40.34 229 ASN A C 1
ATOM 1898 O O . ASN A 1 229 ? -10.349 -2.175 -16.838 1.00 40.34 229 ASN A O 1
ATOM 1902 N N . PHE A 1 230 ? -12.424 -1.736 -16.069 1.00 47.81 230 PHE A N 1
ATOM 1903 C CA . PHE A 1 230 ? -12.884 -3.116 -15.928 1.00 47.81 230 PHE A CA 1
ATOM 1904 C C . PHE A 1 230 ? -13.006 -3.793 -17.295 1.00 47.81 230 PHE A C 1
ATOM 1906 O O . PHE A 1 230 ? -14.096 -4.059 -17.790 1.00 47.81 230 PHE A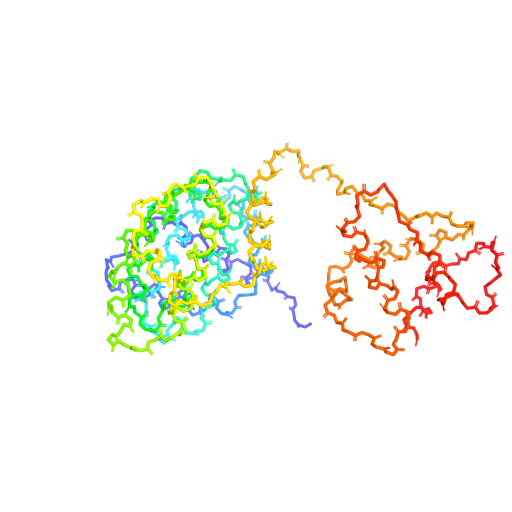 O 1
ATOM 1913 N N . GLU A 1 231 ? -11.883 -4.125 -17.914 1.00 35.00 231 GLU A N 1
ATOM 1914 C CA . GLU A 1 231 ? -11.828 -5.380 -18.628 1.00 35.00 231 GLU A CA 1
ATOM 1915 C C . GLU A 1 231 ? -11.660 -6.429 -17.551 1.00 35.00 231 GLU A C 1
ATOM 1917 O O . GLU A 1 231 ? -10.612 -6.508 -16.919 1.00 35.00 231 GLU A O 1
ATOM 1922 N N . ASN A 1 232 ? -12.762 -7.138 -17.307 1.00 33.03 232 ASN A N 1
ATOM 1923 C CA . ASN A 1 232 ? -12.829 -8.443 -16.678 1.00 33.03 232 ASN A CA 1
ATOM 1924 C C . ASN A 1 232 ? -11.448 -9.019 -16.344 1.00 33.03 232 ASN A C 1
ATOM 1926 O O . ASN A 1 232 ? -10.647 -9.249 -17.255 1.00 33.03 232 ASN A O 1
ATOM 1930 N N . ASP A 1 233 ? -11.271 -9.477 -15.109 1.00 37.53 233 ASP A N 1
ATOM 1931 C CA . ASP A 1 233 ? -10.277 -10.491 -14.726 1.00 37.53 233 ASP A CA 1
ATOM 1932 C C . ASP A 1 233 ? -10.433 -11.835 -15.503 1.00 37.53 233 ASP A C 1
ATOM 1934 O O . ASP A 1 233 ? -9.933 -12.876 -15.092 1.00 37.53 233 ASP A O 1
ATOM 1938 N N . ASN A 1 234 ? -11.087 -11.813 -16.673 1.00 36.03 234 ASN A N 1
ATOM 1939 C CA . ASN A 1 234 ? -11.078 -12.821 -17.727 1.00 36.03 234 ASN A CA 1
ATOM 1940 C C . ASN A 1 234 ? -10.283 -12.403 -18.980 1.00 36.03 234 ASN A C 1
ATOM 1942 O O . ASN A 1 234 ? -10.151 -13.218 -19.895 1.00 36.03 234 ASN A O 1
ATOM 1946 N N . LYS A 1 235 ? -9.695 -11.197 -19.062 1.00 37.62 235 LYS A N 1
ATOM 1947 C CA . LYS A 1 235 ? -8.573 -11.002 -19.986 1.00 37.62 235 LYS A CA 1
ATOM 1948 C C . LYS A 1 235 ? -7.384 -11.706 -19.366 1.00 37.62 235 LYS A C 1
ATOM 1950 O O . LYS A 1 235 ? -6.673 -11.159 -18.530 1.00 37.62 235 LYS A O 1
ATOM 1955 N N . ILE A 1 236 ? -7.208 -12.957 -19.789 1.00 43.69 236 ILE A N 1
ATOM 1956 C CA . ILE A 1 236 ? -5.925 -13.647 -19.892 1.00 43.69 236 ILE A CA 1
ATOM 1957 C C . ILE A 1 236 ? -4.847 -12.559 -19.952 1.00 43.69 236 ILE A C 1
ATOM 1959 O O . ILE A 1 236 ? -4.766 -11.886 -20.981 1.00 43.69 236 ILE A O 1
ATOM 1963 N N . LYS A 1 237 ? -4.097 -12.323 -18.848 1.00 46.88 237 LYS A N 1
ATOM 1964 C CA . LYS A 1 237 ? -2.831 -11.555 -18.862 1.00 46.88 237 LYS A CA 1
ATOM 1965 C C . LYS A 1 237 ? -2.227 -11.866 -20.210 1.00 46.88 237 LYS A C 1
ATOM 1967 O O . LYS A 1 237 ? -2.026 -13.059 -20.397 1.00 46.88 237 LYS A O 1
ATOM 1972 N N . ASN A 1 238 ? -2.068 -10.908 -21.130 1.00 47.56 238 ASN A N 1
ATOM 1973 C CA . ASN A 1 238 ? -1.598 -11.194 -22.489 1.00 47.56 238 ASN A CA 1
ATOM 1974 C C . ASN A 1 238 ? -0.368 -12.098 -22.341 1.00 47.56 238 ASN A C 1
ATOM 1976 O O . ASN A 1 238 ? 0.687 -11.621 -21.921 1.00 47.56 238 ASN A O 1
ATOM 1980 N N . ARG A 1 239 ? -0.554 -13.421 -22.476 1.00 62.16 239 ARG A N 1
ATOM 1981 C CA . ARG A 1 239 ? 0.434 -14.394 -22.013 1.00 62.16 239 ARG A CA 1
ATOM 1982 C C . ARG A 1 239 ? 1.465 -14.334 -23.106 1.00 62.16 239 ARG A C 1
ATOM 1984 O O . ARG A 1 239 ? 1.247 -14.895 -24.175 1.00 62.16 239 ARG A O 1
ATOM 1991 N N . LEU A 1 240 ? 2.502 -13.540 -22.867 1.00 74.75 240 LEU A N 1
ATOM 1992 C CA . LEU A 1 240 ? 3.622 -13.388 -23.773 1.00 74.75 240 LEU A CA 1
ATOM 1993 C C . LEU A 1 240 ? 4.093 -14.787 -24.152 1.00 74.75 240 LEU A C 1
ATOM 1995 O O . LEU A 1 240 ? 4.494 -15.574 -23.292 1.00 74.75 240 LEU A O 1
ATOM 1999 N N . GLY A 1 241 ? 3.967 -15.111 -25.436 1.00 83.25 241 GLY A N 1
ATOM 2000 C CA . GLY A 1 241 ? 4.407 -16.395 -25.953 1.00 83.25 241 GLY A CA 1
ATOM 2001 C C . GLY A 1 241 ? 5.929 -16.475 -25.958 1.00 83.25 241 GLY A C 1
ATOM 2002 O O . GLY A 1 241 ? 6.628 -15.462 -25.956 1.00 83.25 241 GLY A O 1
ATOM 2003 N N . ILE A 1 242 ? 6.458 -17.690 -26.014 1.00 90.00 242 ILE A N 1
ATOM 2004 C CA . ILE A 1 242 ? 7.871 -17.920 -26.323 1.00 90.00 242 ILE A CA 1
ATOM 2005 C C . ILE A 1 242 ? 7.908 -18.494 -27.736 1.00 90.00 242 ILE A C 1
ATOM 2007 O O . ILE A 1 242 ? 7.179 -19.445 -28.030 1.00 90.00 242 ILE A O 1
ATOM 2011 N N . ILE A 1 243 ? 8.703 -17.893 -28.625 1.00 91.38 243 ILE A N 1
ATOM 2012 C CA . ILE A 1 243 ? 8.847 -18.366 -30.008 1.00 91.38 243 ILE A CA 1
ATOM 2013 C C . ILE A 1 243 ? 9.355 -19.816 -29.982 1.00 91.38 243 ILE A C 1
ATOM 2015 O O . ILE A 1 243 ? 10.274 -20.147 -29.236 1.00 91.38 243 ILE A O 1
ATOM 2019 N N . ASN A 1 244 ? 8.758 -20.693 -30.790 1.00 88.88 244 ASN A N 1
ATOM 2020 C CA . ASN A 1 244 ? 9.298 -22.031 -31.028 1.00 88.88 244 ASN A CA 1
ATOM 2021 C C . ASN A 1 244 ? 10.434 -21.926 -32.055 1.00 88.88 244 ASN A C 1
ATOM 2023 O O . ASN A 1 244 ? 10.217 -21.421 -33.155 1.00 88.88 244 ASN A O 1
ATOM 2027 N N . LEU A 1 245 ? 11.631 -22.388 -31.699 1.00 86.69 245 LEU A N 1
ATOM 2028 C CA . LEU A 1 245 ? 12.841 -22.274 -32.523 1.00 86.69 245 LEU A CA 1
ATOM 2029 C C . LEU A 1 245 ? 13.115 -23.543 -33.349 1.00 86.69 245 LEU A C 1
ATOM 2031 O O . LEU A 1 245 ? 14.212 -23.705 -33.871 1.00 86.69 245 LEU A O 1
ATOM 2035 N N . GLY A 1 246 ? 12.111 -24.420 -33.472 1.00 81.75 246 GLY A N 1
ATOM 2036 C CA . GLY A 1 246 ? 12.211 -25.729 -34.120 1.00 81.75 246 GLY A CA 1
ATOM 2037 C C . GLY A 1 246 ? 12.221 -26.846 -33.079 1.00 81.75 246 GLY A C 1
ATOM 2038 O O . GLY A 1 246 ? 13.227 -27.079 -32.422 1.00 81.75 246 GLY A O 1
ATOM 2039 N N . ASN A 1 247 ? 11.082 -27.522 -32.899 1.00 86.88 247 ASN A N 1
ATOM 2040 C CA . ASN A 1 247 ? 10.882 -28.577 -31.892 1.00 86.88 247 ASN A CA 1
ATOM 2041 C C . ASN A 1 247 ? 11.296 -28.207 -30.445 1.00 86.88 247 ASN A C 1
ATOM 2043 O O . ASN A 1 247 ? 11.480 -29.084 -29.611 1.00 86.88 247 ASN A O 1
ATOM 2047 N N . THR A 1 248 ? 11.331 -26.915 -30.089 1.00 90.38 248 THR A N 1
ATOM 2048 C CA . THR A 1 248 ? 11.669 -26.434 -28.732 1.00 90.38 248 THR A CA 1
ATOM 2049 C C . THR A 1 248 ? 10.444 -26.219 -27.838 1.00 90.38 248 THR A C 1
ATOM 2051 O O . THR A 1 248 ? 10.519 -25.530 -26.819 1.00 90.38 248 THR A O 1
ATOM 2054 N N . CYS A 1 249 ? 9.281 -26.771 -28.198 1.00 89.75 249 CYS A N 1
ATOM 2055 C CA . CYS A 1 249 ? 8.049 -26.578 -27.430 1.00 89.75 249 CYS A CA 1
ATOM 2056 C C . CYS A 1 249 ? 8.138 -27.150 -26.007 1.00 89.75 249 CYS A C 1
ATOM 2058 O O . CYS A 1 249 ? 7.543 -26.578 -25.100 1.00 89.75 249 CYS A O 1
ATOM 2060 N N . TYR A 1 250 ? 8.926 -28.209 -25.798 1.00 92.31 250 TYR A N 1
ATOM 2061 C CA . TYR A 1 250 ? 9.164 -28.792 -24.476 1.00 92.31 250 TYR A CA 1
ATOM 2062 C C . TYR A 1 250 ? 9.831 -27.787 -23.516 1.00 92.31 250 TYR A C 1
ATOM 2064 O O . TYR A 1 250 ? 9.392 -27.648 -22.375 1.00 92.31 250 TYR A O 1
ATOM 2072 N N . VAL A 1 251 ? 10.801 -26.999 -24.005 1.00 92.31 251 VAL A N 1
ATOM 2073 C CA . VAL A 1 251 ? 11.428 -25.897 -23.251 1.00 92.31 251 VAL A CA 1
ATOM 2074 C C . VAL A 1 251 ? 10.411 -24.794 -22.982 1.00 92.31 251 VAL A C 1
ATOM 2076 O O . VAL A 1 251 ? 10.266 -24.340 -21.849 1.00 92.31 251 VAL A O 1
ATOM 2079 N N . ASN A 1 252 ? 9.668 -24.377 -24.011 1.00 94.31 252 ASN A N 1
ATOM 2080 C CA . ASN A 1 252 ? 8.705 -23.281 -23.895 1.00 94.31 252 ASN A CA 1
ATOM 2081 C C . ASN A 1 252 ? 7.617 -23.588 -22.850 1.00 94.31 252 ASN A C 1
ATOM 2083 O O . ASN A 1 252 ? 7.267 -22.712 -22.058 1.00 94.31 252 ASN A O 1
ATOM 2087 N N . SER A 1 253 ? 7.114 -24.825 -22.816 1.00 91.56 253 SER A N 1
ATOM 2088 C CA . SER A 1 253 ? 6.135 -25.280 -21.824 1.00 91.56 253 SER A CA 1
ATOM 2089 C C . SER A 1 253 ? 6.701 -25.270 -20.404 1.00 91.56 253 SER A C 1
ATOM 2091 O O . SER A 1 253 ? 6.028 -24.785 -19.494 1.00 91.56 253 SER A O 1
ATOM 2093 N N . VAL A 1 254 ? 7.944 -25.728 -20.215 1.00 95.12 254 VAL A N 1
ATOM 2094 C CA . VAL A 1 254 ? 8.631 -25.680 -18.914 1.00 95.12 254 VAL A CA 1
ATOM 2095 C C . VAL A 1 254 ? 8.811 -24.244 -18.430 1.00 95.12 254 VAL A C 1
ATOM 2097 O O . VAL A 1 254 ? 8.479 -23.933 -17.288 1.00 95.12 254 VAL A O 1
ATOM 2100 N N . LEU A 1 255 ? 9.257 -23.337 -19.299 1.00 94.62 255 LEU A N 1
ATOM 2101 C CA . LEU A 1 255 ? 9.465 -21.936 -18.935 1.00 94.62 255 LEU A CA 1
ATOM 2102 C C . LEU A 1 255 ? 8.179 -21.228 -18.527 1.00 94.62 255 LEU A C 1
ATOM 2104 O O . LEU A 1 255 ? 8.175 -20.487 -17.546 1.00 94.62 255 LEU A O 1
ATOM 2108 N N . GLN A 1 256 ? 7.083 -21.472 -19.246 1.00 93.62 256 GLN A N 1
ATOM 2109 C CA . GLN A 1 256 ? 5.777 -20.916 -18.892 1.00 93.62 256 GLN A CA 1
ATOM 2110 C C . GLN A 1 256 ? 5.270 -21.474 -17.555 1.00 93.62 256 GLN A C 1
ATOM 2112 O O . GLN A 1 256 ? 4.731 -20.717 -16.749 1.00 93.62 256 GLN A O 1
ATOM 2117 N N . ALA A 1 257 ? 5.479 -22.769 -17.288 1.00 93.88 257 ALA A N 1
ATOM 2118 C CA . ALA A 1 257 ? 5.110 -23.384 -16.015 1.00 93.88 257 ALA A CA 1
ATOM 2119 C C . ALA A 1 257 ? 5.907 -22.788 -14.842 1.00 93.88 257 ALA A C 1
ATOM 2121 O O . ALA A 1 257 ? 5.313 -22.351 -13.858 1.00 93.88 257 ALA A O 1
ATOM 2122 N N . LEU A 1 258 ? 7.232 -22.681 -14.978 1.00 93.38 258 LEU A N 1
ATOM 2123 C CA . LEU A 1 258 ? 8.102 -22.089 -13.959 1.00 93.38 258 LEU A CA 1
ATOM 2124 C C . LEU A 1 258 ? 7.799 -20.608 -13.722 1.00 93.38 258 LEU A C 1
ATOM 2126 O O . LEU A 1 258 ? 7.760 -20.155 -12.580 1.00 93.38 258 LEU A O 1
ATOM 2130 N N . TYR A 1 259 ? 7.539 -19.850 -14.787 1.00 92.38 259 TYR A N 1
ATOM 2131 C CA . TYR A 1 259 ? 7.161 -18.443 -14.683 1.00 92.38 259 TYR A CA 1
ATOM 2132 C C . TYR A 1 259 ? 5.837 -18.249 -13.927 1.00 92.38 259 TYR A C 1
ATOM 2134 O O . TYR A 1 259 ? 5.650 -17.238 -13.246 1.00 92.38 259 TYR A O 1
ATOM 2142 N N . GLN A 1 260 ? 4.913 -19.208 -14.013 1.00 88.00 260 GLN A N 1
ATOM 2143 C CA . GLN A 1 260 ? 3.631 -19.156 -13.311 1.00 88.00 260 GLN A CA 1
ATOM 2144 C C . GLN A 1 260 ? 3.758 -19.453 -11.803 1.00 88.00 260 GLN A C 1
ATOM 2146 O O . GLN A 1 260 ? 2.848 -19.124 -11.042 1.00 88.00 260 GLN A O 1
ATOM 2151 N N . CYS A 1 261 ? 4.885 -20.005 -11.344 1.00 88.94 261 CYS A N 1
ATOM 2152 C CA . CYS A 1 261 ? 5.179 -20.194 -9.925 1.00 88.94 261 CYS A CA 1
ATOM 2153 C C . CYS A 1 261 ? 5.635 -18.870 -9.287 1.00 88.94 261 CYS A C 1
ATOM 2155 O O . CYS A 1 261 ? 6.806 -18.508 -9.365 1.00 88.94 261 CYS A O 1
ATOM 2157 N N . ASP A 1 262 ? 4.725 -18.148 -8.627 1.00 79.69 262 ASP A N 1
ATOM 2158 C CA . ASP A 1 262 ? 4.968 -16.780 -8.137 1.00 79.69 262 ASP A CA 1
ATOM 2159 C C . ASP A 1 262 ? 6.203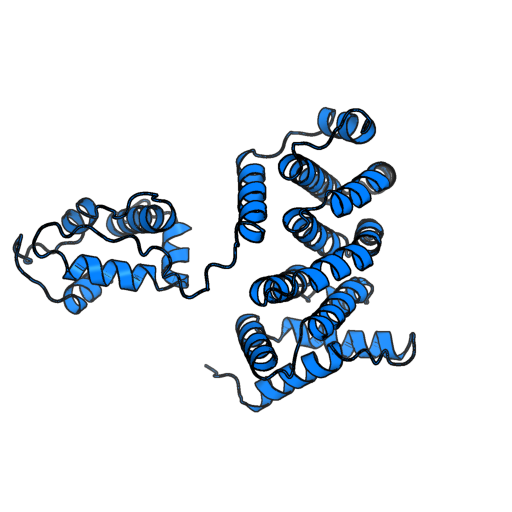 -16.638 -7.227 1.00 79.69 262 ASP A C 1
ATOM 2161 O O . ASP A 1 262 ? 6.984 -15.703 -7.411 1.00 79.69 262 ASP A O 1
ATOM 2165 N N . LEU A 1 263 ? 6.413 -17.572 -6.290 1.00 86.62 263 LEU A N 1
ATOM 2166 C CA . LEU A 1 263 ? 7.583 -17.566 -5.400 1.00 86.62 263 LEU A CA 1
ATOM 2167 C C . LEU A 1 263 ? 8.891 -17.780 -6.170 1.00 86.62 263 LEU A C 1
ATOM 2169 O O . LEU A 1 263 ? 9.858 -17.055 -5.950 1.00 86.62 263 LEU A O 1
ATOM 2173 N N . PHE A 1 264 ? 8.904 -18.733 -7.105 1.00 89.69 264 PHE A N 1
ATOM 2174 C CA . PHE A 1 264 ? 10.074 -19.019 -7.936 1.00 89.69 264 PHE A CA 1
ATOM 2175 C C . PHE A 1 264 ? 10.382 -17.849 -8.873 1.00 89.69 264 PHE A C 1
ATOM 2177 O O . PHE A 1 264 ? 11.517 -17.385 -8.938 1.00 89.69 264 PHE A O 1
ATOM 2184 N N . ARG A 1 265 ? 9.358 -17.297 -9.536 1.00 93.69 265 ARG A N 1
ATOM 2185 C CA . ARG A 1 265 ? 9.490 -16.109 -10.385 1.00 93.69 265 ARG A CA 1
ATOM 2186 C C . ARG A 1 265 ? 10.066 -14.930 -9.604 1.00 93.69 265 ARG A C 1
ATOM 2188 O O . ARG A 1 265 ? 10.986 -14.283 -10.094 1.00 93.69 265 ARG A O 1
ATOM 2195 N N . LYS A 1 266 ? 9.542 -14.655 -8.406 1.00 87.12 266 LYS A N 1
ATOM 2196 C CA . LYS A 1 266 ? 10.036 -13.578 -7.539 1.00 87.12 266 LYS A CA 1
ATOM 2197 C C . LYS A 1 266 ? 11.499 -13.808 -7.152 1.00 87.12 266 LYS A C 1
ATOM 2199 O O . LYS A 1 266 ? 12.319 -12.919 -7.353 1.00 87.12 266 LYS A O 1
ATOM 2204 N N . TYR A 1 267 ? 11.835 -15.017 -6.701 1.00 92.69 267 TYR A N 1
ATOM 2205 C CA . TYR A 1 267 ? 13.204 -15.398 -6.354 1.00 92.69 267 TYR A CA 1
ATOM 2206 C C . TYR A 1 267 ? 14.181 -15.144 -7.511 1.00 92.69 267 TYR A C 1
ATOM 2208 O O . TYR A 1 267 ? 15.175 -14.443 -7.332 1.00 92.69 267 TYR A O 1
ATOM 2216 N N . ILE A 1 268 ? 13.853 -15.636 -8.710 1.00 93.31 268 ILE A N 1
ATOM 2217 C CA . ILE A 1 268 ? 14.673 -15.467 -9.915 1.00 93.31 268 ILE A CA 1
ATOM 2218 C C . ILE A 1 268 ? 14.841 -13.988 -10.302 1.00 93.31 268 ILE A C 1
ATOM 2220 O O . ILE A 1 268 ? 15.898 -13.598 -10.783 1.00 93.31 268 ILE A O 1
ATOM 2224 N N . LEU A 1 269 ? 13.836 -13.134 -10.105 1.00 86.12 269 LEU A N 1
ATOM 2225 C CA . LEU A 1 269 ? 13.921 -11.717 -10.486 1.00 86.12 269 LEU A CA 1
ATOM 2226 C C . LEU A 1 269 ? 14.684 -10.849 -9.480 1.00 86.12 269 LEU A C 1
ATOM 2228 O O . LEU A 1 269 ? 15.219 -9.817 -9.870 1.00 86.12 269 LEU A O 1
ATOM 2232 N N . GLU A 1 270 ? 14.722 -11.246 -8.210 1.00 89.56 270 GLU A N 1
ATOM 2233 C CA . GLU A 1 270 ? 15.271 -10.426 -7.120 1.00 89.56 270 GLU A CA 1
ATOM 2234 C C . GLU A 1 270 ? 16.709 -10.801 -6.725 1.00 89.56 270 GLU A C 1
ATOM 2236 O O . GLU A 1 270 ? 17.395 -9.996 -6.098 1.00 89.56 270 GLU A O 1
ATOM 2241 N N . HIS A 1 271 ? 17.189 -11.994 -7.089 1.00 88.62 271 HIS A N 1
ATOM 2242 C CA . HIS A 1 271 ? 18.520 -12.480 -6.704 1.00 88.62 271 HIS A CA 1
ATOM 2243 C C . HIS A 1 271 ? 19.582 -12.254 -7.790 1.00 88.62 271 HIS A C 1
ATOM 2245 O O . HIS A 1 271 ? 19.290 -12.213 -8.984 1.00 88.62 271 HIS A O 1
ATOM 2251 N N . GLN A 1 272 ? 20.847 -12.135 -7.378 1.00 87.06 272 GLN A N 1
ATOM 2252 C CA . GLN A 1 272 ? 21.993 -12.047 -8.288 1.00 87.06 272 GLN A CA 1
ATOM 2253 C C . GLN A 1 272 ? 22.605 -13.434 -8.526 1.00 87.06 272 GLN A C 1
ATOM 2255 O O . GLN A 1 272 ? 22.933 -14.139 -7.576 1.00 87.06 272 GLN A O 1
ATOM 2260 N N . PHE A 1 273 ? 22.811 -13.799 -9.794 1.00 89.12 273 PHE A N 1
ATOM 2261 C CA . PHE A 1 273 ? 23.314 -15.118 -10.207 1.00 89.12 273 PHE A CA 1
ATOM 2262 C C . PHE A 1 273 ? 24.664 -15.018 -10.926 1.00 89.12 273 PHE A C 1
ATOM 2264 O O . PHE A 1 273 ? 24.799 -15.439 -12.070 1.00 89.12 273 PHE A O 1
ATOM 2271 N N . ASN A 1 274 ? 25.669 -14.407 -10.296 1.00 83.56 274 ASN A N 1
ATOM 2272 C CA . ASN A 1 274 ? 26.920 -14.024 -10.969 1.00 83.56 274 ASN A CA 1
ATOM 2273 C C . ASN A 1 274 ? 27.631 -15.194 -11.681 1.00 83.56 274 ASN A C 1
ATOM 2275 O O . ASN A 1 274 ? 28.170 -15.001 -12.771 1.00 83.56 274 ASN A O 1
ATOM 2279 N N . GLU A 1 275 ? 27.570 -16.403 -11.116 1.00 86.50 275 GLU A N 1
ATOM 2280 C CA . GLU A 1 275 ? 28.266 -17.593 -11.630 1.00 86.50 275 GLU A CA 1
ATOM 2281 C C . GLU A 1 275 ? 27.322 -18.611 -12.301 1.00 86.50 275 GLU A C 1
ATOM 2283 O O . GLU A 1 275 ? 27.765 -19.464 -13.068 1.00 86.50 275 GLU A O 1
ATOM 2288 N N . GLN A 1 276 ? 26.005 -18.511 -12.080 1.00 90.75 276 GLN A N 1
ATOM 2289 C CA . GLN A 1 276 ? 25.012 -19.465 -12.586 1.00 90.75 276 GLN A CA 1
ATOM 2290 C C . GLN A 1 276 ? 24.383 -18.972 -13.896 1.00 90.75 276 GLN A C 1
ATOM 2292 O O . GLN A 1 276 ? 23.324 -18.343 -13.916 1.00 90.75 276 GLN A O 1
ATOM 2297 N N . ILE A 1 277 ? 25.037 -19.291 -15.015 1.00 91.62 277 ILE A N 1
ATOM 2298 C CA . ILE A 1 277 ? 24.676 -18.811 -16.363 1.00 91.62 277 ILE A CA 1
ATOM 2299 C C . ILE A 1 277 ? 23.218 -19.148 -16.734 1.00 91.62 277 ILE A C 1
ATOM 2301 O O . ILE A 1 277 ? 22.513 -18.299 -17.276 1.00 91.62 277 ILE A O 1
ATOM 2305 N N . VAL A 1 278 ? 22.735 -20.345 -16.385 1.00 93.69 278 VAL A N 1
ATOM 2306 C CA . VAL A 1 278 ? 21.346 -20.767 -16.649 1.00 93.69 278 VAL A CA 1
ATOM 2307 C C . VAL A 1 278 ? 20.336 -19.931 -15.857 1.00 93.69 278 VAL A C 1
ATOM 2309 O O . VAL A 1 278 ? 19.336 -19.486 -16.416 1.00 93.69 278 VAL A O 1
ATOM 2312 N N . LEU A 1 279 ? 20.609 -19.651 -14.577 1.00 93.62 279 LEU A N 1
ATOM 2313 C CA . LEU A 1 279 ? 19.726 -18.838 -13.732 1.00 93.62 279 LEU A CA 1
ATOM 2314 C C . LEU A 1 279 ? 19.693 -17.372 -14.183 1.00 93.62 279 LEU A C 1
ATOM 2316 O O . LEU A 1 279 ? 18.632 -16.750 -14.164 1.00 93.62 279 LEU A O 1
ATOM 2320 N N . ARG A 1 280 ? 20.819 -16.830 -14.669 1.00 92.38 280 ARG A N 1
ATOM 2321 C CA . ARG A 1 280 ? 20.850 -15.498 -15.298 1.00 92.38 280 ARG A CA 1
ATOM 2322 C C . ARG A 1 280 ? 19.975 -15.427 -16.538 1.00 92.38 280 ARG A C 1
ATOM 2324 O O . ARG A 1 280 ? 19.255 -14.452 -16.728 1.00 92.38 280 ARG A O 1
ATOM 2331 N N . GLU A 1 281 ? 20.027 -16.448 -17.381 1.00 93.38 281 GLU A N 1
ATOM 2332 C CA . GLU A 1 281 ? 19.219 -16.462 -18.596 1.00 93.38 281 GLU A CA 1
ATOM 2333 C C . GLU A 1 281 ? 17.727 -16.647 -18.276 1.00 93.38 281 GLU A C 1
ATOM 2335 O O . GLU A 1 281 ? 16.879 -15.982 -18.873 1.00 93.38 281 GLU A O 1
ATOM 2340 N N . LEU A 1 282 ? 17.390 -17.453 -17.261 1.00 95.12 282 LEU A N 1
ATOM 2341 C CA . LEU A 1 282 ? 16.030 -17.521 -16.717 1.00 95.12 282 LEU A CA 1
ATOM 2342 C C . LEU A 1 282 ? 15.554 -16.163 -16.188 1.00 95.12 282 LEU A C 1
ATOM 2344 O O . LEU A 1 282 ? 14.420 -15.768 -16.459 1.00 95.12 282 LEU A O 1
ATOM 2348 N N . GLN A 1 283 ? 16.416 -15.422 -15.490 1.00 93.56 283 GLN A N 1
ATOM 2349 C CA . GLN A 1 283 ? 16.118 -14.071 -15.016 1.00 93.56 283 GLN A CA 1
ATOM 2350 C C . GLN A 1 283 ? 15.823 -13.110 -16.174 1.00 93.56 283 GLN A C 1
ATOM 2352 O O . GLN A 1 283 ? 14.836 -12.374 -16.117 1.00 93.56 283 GLN A O 1
ATOM 2357 N N . ILE A 1 284 ? 16.611 -13.158 -17.253 1.00 90.19 284 ILE A N 1
ATOM 2358 C CA . ILE A 1 284 ? 16.372 -12.364 -18.467 1.00 90.19 284 ILE A CA 1
ATOM 2359 C C . ILE A 1 284 ? 15.025 -12.733 -19.099 1.00 90.19 284 ILE A C 1
ATOM 2361 O O . ILE A 1 284 ? 14.220 -11.846 -19.389 1.00 90.19 284 ILE A O 1
ATOM 2365 N N . ILE A 1 285 ? 14.742 -14.025 -19.269 1.00 93.50 285 ILE A N 1
ATOM 2366 C CA . ILE A 1 285 ? 13.480 -14.516 -19.842 1.00 93.50 285 ILE A CA 1
ATOM 2367 C C . ILE A 1 285 ? 12.287 -14.076 -18.988 1.00 93.50 285 ILE A C 1
ATOM 2369 O O . ILE A 1 285 ? 11.300 -13.574 -19.524 1.00 93.50 285 ILE A O 1
ATOM 2373 N N . PHE A 1 286 ? 12.367 -14.195 -17.661 1.00 92.94 286 PHE A N 1
ATOM 2374 C CA . PHE A 1 286 ? 11.285 -13.785 -16.762 1.00 92.94 286 PHE A CA 1
ATOM 2375 C C . PHE A 1 286 ? 11.087 -12.268 -16.757 1.00 92.94 286 PHE A C 1
ATOM 2377 O O . PHE A 1 286 ? 9.948 -11.798 -16.730 1.00 92.94 286 PHE A O 1
ATOM 2384 N N . ALA A 1 287 ? 12.165 -11.486 -16.841 1.00 86.12 287 ALA A N 1
ATOM 2385 C CA . ALA A 1 287 ? 12.075 -10.038 -16.992 1.00 86.12 287 ALA A CA 1
ATOM 2386 C C . ALA A 1 287 ? 11.398 -9.660 -18.321 1.00 86.12 287 ALA A C 1
ATOM 2388 O O . ALA A 1 287 ? 10.523 -8.794 -18.348 1.00 86.12 287 ALA A O 1
ATOM 2389 N N . GLN A 1 288 ? 11.728 -10.352 -19.415 1.00 84.50 288 GLN A N 1
ATOM 2390 C CA . GLN A 1 288 ? 11.088 -10.148 -20.715 1.00 84.50 288 GLN A CA 1
ATOM 2391 C C . GLN A 1 288 ? 9.604 -10.546 -20.704 1.00 84.50 288 GLN A C 1
ATOM 2393 O O . GLN A 1 288 ? 8.784 -9.797 -21.232 1.00 84.50 288 GLN A O 1
ATOM 2398 N N . LEU A 1 289 ? 9.233 -11.664 -20.072 1.00 85.12 289 LEU A N 1
ATOM 2399 C CA . LEU A 1 289 ? 7.831 -12.075 -19.897 1.00 85.12 289 LEU A CA 1
ATOM 2400 C C . LEU A 1 289 ? 7.022 -11.097 -19.026 1.00 85.12 289 LEU A C 1
ATOM 2402 O O . LEU A 1 289 ? 5.803 -11.023 -19.171 1.00 85.12 289 LEU A O 1
ATOM 2406 N N . ASN A 1 290 ? 7.679 -10.337 -18.144 1.00 79.69 290 ASN A N 1
ATOM 2407 C CA . ASN A 1 290 ? 7.036 -9.309 -17.3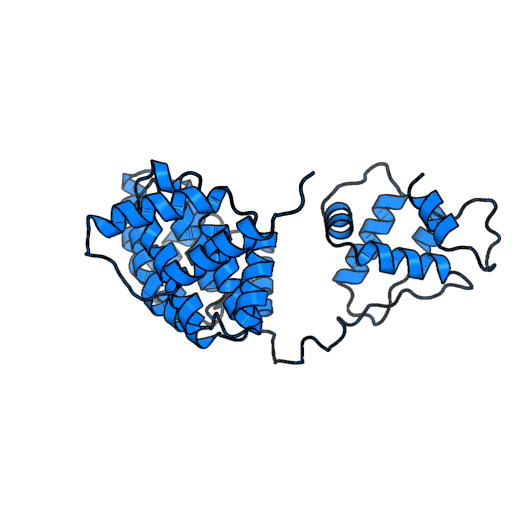21 1.00 79.69 290 ASN A CA 1
ATOM 2408 C C . ASN A 1 290 ? 6.887 -7.956 -18.034 1.00 79.69 290 ASN A C 1
ATOM 2410 O O . ASN A 1 290 ? 5.892 -7.266 -17.828 1.00 79.69 290 ASN A O 1
ATOM 2414 N N . LEU A 1 291 ? 7.897 -7.539 -18.807 1.00 77.56 291 LEU A N 1
ATOM 2415 C CA . LEU A 1 291 ? 8.054 -6.142 -19.240 1.00 77.56 291 LEU A CA 1
ATOM 2416 C C . LEU A 1 291 ? 7.902 -5.929 -20.752 1.00 77.56 291 LEU A C 1
ATOM 2418 O O . LEU A 1 291 ? 7.741 -4.792 -21.202 1.00 77.56 291 LEU A O 1
ATOM 2422 N N . SER A 1 292 ? 7.990 -6.991 -21.557 1.00 75.56 292 SER A N 1
ATOM 2423 C CA . SER A 1 292 ? 7.953 -6.871 -23.015 1.00 75.56 292 SER A CA 1
ATOM 2424 C C . SER A 1 292 ? 6.574 -6.434 -23.514 1.00 75.56 292 SER A C 1
ATOM 2426 O O . SER A 1 292 ? 5.544 -6.951 -23.096 1.00 75.56 292 SER A O 1
ATOM 2428 N N . LYS A 1 293 ? 6.560 -5.511 -24.482 1.00 76.81 293 LYS A N 1
ATOM 2429 C CA . LYS A 1 293 ? 5.348 -5.097 -25.214 1.00 76.81 293 LYS A CA 1
ATOM 2430 C C . LYS A 1 293 ? 5.107 -5.912 -26.493 1.00 76.81 293 LYS A C 1
ATOM 2432 O O . LYS A 1 293 ? 4.137 -5.663 -27.204 1.00 76.81 293 LYS A O 1
ATOM 2437 N N . ARG A 1 294 ? 6.018 -6.829 -26.838 1.00 73.69 294 ARG A N 1
ATOM 2438 C CA . ARG A 1 294 ? 5.897 -7.695 -28.025 1.00 73.69 294 ARG A CA 1
ATOM 2439 C C . ARG A 1 294 ? 4.871 -8.807 -27.756 1.00 73.69 294 ARG A C 1
ATOM 2441 O O . ARG A 1 294 ? 4.619 -9.104 -26.602 1.00 73.69 294 ARG A O 1
ATOM 2448 N N . PRO A 1 295 ? 4.288 -9.461 -28.773 1.00 73.44 295 PRO A N 1
ATOM 2449 C CA . PRO A 1 295 ? 3.404 -10.612 -28.542 1.00 73.44 295 PRO A CA 1
ATOM 2450 C C . PRO A 1 295 ? 4.156 -11.872 -28.069 1.00 73.44 295 PRO A C 1
ATOM 2452 O O . PRO A 1 295 ? 3.553 -12.782 -27.502 1.00 73.44 295 PRO A O 1
ATOM 2455 N N . TYR A 1 296 ? 5.473 -11.929 -28.293 1.00 85.62 296 TYR A N 1
ATOM 2456 C CA . TYR A 1 296 ? 6.323 -13.064 -27.944 1.00 85.62 296 TYR A CA 1
ATOM 2457 C C . TYR A 1 296 ? 7.767 -12.646 -27.622 1.00 85.62 296 TYR A C 1
ATOM 2459 O O . TYR A 1 296 ? 8.223 -11.568 -28.020 1.00 85.62 296 TYR A O 1
ATOM 2467 N N . ILE A 1 297 ? 8.493 -13.529 -26.933 1.00 89.12 297 ILE A N 1
ATOM 2468 C CA . ILE A 1 297 ? 9.920 -13.404 -26.598 1.00 89.12 297 ILE A CA 1
ATOM 2469 C C . ILE A 1 297 ? 10.738 -14.548 -27.215 1.00 89.12 297 ILE A C 1
ATOM 2471 O O . ILE A 1 297 ? 10.186 -15.572 -27.621 1.00 89.12 297 ILE A O 1
ATOM 2475 N N . ASN A 1 298 ? 12.057 -14.382 -27.286 1.00 89.75 298 ASN A N 1
ATOM 2476 C CA . ASN A 1 298 ? 12.973 -15.373 -27.846 1.00 89.75 298 ASN A CA 1
ATOM 2477 C C . ASN A 1 298 ? 13.861 -15.956 -26.735 1.00 89.75 298 ASN A C 1
ATOM 2479 O O . ASN A 1 298 ? 14.575 -15.204 -26.081 1.00 89.75 298 ASN A O 1
ATOM 2483 N N . ALA A 1 299 ? 13.829 -17.280 -26.562 1.00 91.69 299 ALA A N 1
ATOM 2484 C CA . ALA A 1 299 ? 14.609 -18.017 -25.564 1.00 91.69 299 ALA A CA 1
ATOM 2485 C C . ALA A 1 299 ? 15.818 -18.775 -26.162 1.00 91.69 299 ALA A C 1
ATOM 2487 O O . ALA A 1 299 ? 16.287 -19.743 -25.569 1.00 91.69 299 ALA A O 1
ATOM 2488 N N . ALA A 1 300 ? 16.321 -18.371 -27.338 1.00 91.12 300 ALA A N 1
ATOM 2489 C CA . ALA A 1 300 ? 17.395 -19.070 -28.058 1.00 91.12 300 ALA A CA 1
ATOM 2490 C C . ALA A 1 300 ? 18.651 -19.297 -27.214 1.00 91.12 300 ALA A C 1
ATOM 2492 O O . ALA A 1 300 ? 19.204 -20.394 -27.225 1.00 91.12 300 ALA A O 1
ATOM 2493 N N . ASN A 1 301 ? 19.057 -18.285 -26.448 1.00 90.62 301 ASN A N 1
ATOM 2494 C CA . ASN A 1 301 ? 20.208 -18.388 -25.561 1.00 90.62 301 ASN A CA 1
ATOM 2495 C C . ASN A 1 301 ? 19.998 -19.472 -24.502 1.00 90.62 301 ASN A C 1
ATOM 2497 O O . ASN A 1 301 ? 20.869 -20.321 -24.339 1.00 90.62 301 ASN A O 1
ATOM 2501 N N . LEU A 1 302 ? 18.833 -19.508 -23.840 1.00 92.44 302 LEU A N 1
ATOM 2502 C CA . LEU A 1 302 ? 18.535 -20.548 -22.853 1.00 92.44 302 LEU A CA 1
ATOM 2503 C C . LEU A 1 302 ? 18.535 -21.939 -23.489 1.00 92.44 302 LEU A C 1
ATOM 2505 O O . LEU A 1 302 ? 19.140 -22.857 -22.946 1.00 92.44 302 LEU A O 1
ATOM 2509 N N . VAL A 1 303 ? 17.894 -22.089 -24.651 1.00 91.44 303 VAL A N 1
ATOM 2510 C CA . VAL A 1 303 ? 17.889 -23.359 -25.391 1.00 91.44 303 VAL A CA 1
ATOM 2511 C C . VAL A 1 303 ? 19.318 -23.802 -25.702 1.00 91.44 303 VAL A C 1
ATOM 2513 O O . VAL A 1 303 ? 19.623 -24.984 -25.612 1.00 91.44 303 VAL A O 1
ATOM 2516 N N . GLN A 1 304 ? 20.217 -22.879 -26.033 1.00 90.44 304 GLN A N 1
ATOM 2517 C CA . GLN A 1 304 ? 21.606 -23.215 -26.321 1.00 90.44 304 GLN A CA 1
ATOM 2518 C C . GLN A 1 304 ? 22.377 -23.671 -25.074 1.00 90.44 304 GLN A C 1
ATOM 2520 O O . GLN A 1 304 ? 23.122 -24.644 -25.163 1.00 90.44 304 GLN A O 1
ATOM 2525 N N . ILE A 1 305 ? 22.216 -22.982 -23.939 1.00 91.56 305 ILE A N 1
ATOM 2526 C CA . ILE A 1 305 ? 23.012 -23.241 -22.725 1.00 91.56 305 ILE A CA 1
ATOM 2527 C C . ILE A 1 305 ? 22.451 -24.364 -21.848 1.00 91.56 305 ILE A C 1
ATOM 2529 O O . ILE A 1 305 ? 23.219 -25.037 -21.172 1.00 91.56 305 ILE A O 1
ATOM 2533 N N . ALA A 1 306 ? 21.129 -24.553 -21.833 1.00 90.12 306 ALA A N 1
ATOM 2534 C CA . ALA A 1 306 ? 20.453 -25.518 -20.967 1.00 90.12 306 ALA A CA 1
ATOM 2535 C C . ALA A 1 306 ? 20.209 -26.864 -21.665 1.00 90.12 306 ALA A C 1
ATOM 2537 O O . ALA A 1 306 ? 19.745 -27.807 -21.032 1.00 90.12 306 ALA A O 1
ATOM 2538 N N . ARG A 1 307 ? 20.486 -26.968 -22.973 1.00 88.06 307 ARG A N 1
ATOM 2539 C CA . ARG A 1 307 ? 20.320 -28.213 -23.728 1.00 88.06 307 ARG A CA 1
ATOM 2540 C C . ARG A 1 307 ? 21.465 -29.187 -23.412 1.00 88.06 307 ARG A C 1
ATOM 2542 O O . ARG A 1 307 ? 22.621 -28.861 -23.690 1.00 88.06 307 ARG A O 1
ATOM 2549 N N . PRO A 1 308 ? 21.159 -30.406 -22.935 1.00 86.69 308 PRO A N 1
ATOM 2550 C CA . PRO A 1 308 ? 22.151 -31.463 -22.782 1.00 86.69 308 PRO A CA 1
ATOM 2551 C C . PRO A 1 308 ? 22.792 -31.856 -24.112 1.00 86.69 308 PRO A C 1
ATOM 2553 O O . PRO A 1 308 ? 22.174 -31.779 -25.174 1.00 86.69 308 PRO A O 1
ATOM 2556 N N . THR A 1 309 ? 24.022 -32.358 -24.065 1.00 86.31 309 THR A N 1
ATOM 2557 C CA . THR A 1 309 ? 24.778 -32.751 -25.266 1.00 86.31 309 THR A CA 1
ATOM 2558 C C . THR A 1 309 ? 24.117 -33.883 -26.056 1.00 86.31 309 THR A C 1
ATOM 2560 O O . THR A 1 309 ? 24.286 -33.939 -27.272 1.00 86.31 309 THR A O 1
ATOM 2563 N N . TRP A 1 310 ? 23.342 -34.749 -25.395 1.00 89.12 310 TRP A N 1
ATOM 2564 C CA . TRP A 1 310 ? 22.625 -35.868 -26.016 1.00 89.12 310 TRP A CA 1
ATOM 2565 C C . TRP A 1 310 ? 21.241 -35.504 -26.570 1.00 89.12 310 TRP A C 1
ATOM 2567 O O . TRP A 1 310 ? 20.631 -36.326 -27.246 1.00 89.12 310 TRP A O 1
ATOM 2577 N N . PHE A 1 311 ? 20.744 -34.285 -26.338 1.00 89.62 311 PHE A N 1
ATOM 2578 C CA . PHE A 1 311 ? 19.521 -33.811 -26.991 1.00 89.62 311 PHE A CA 1
ATOM 2579 C C . PHE A 1 311 ? 19.857 -33.385 -28.415 1.00 89.62 311 PHE A C 1
ATOM 2581 O O . PHE A 1 311 ? 20.527 -32.370 -28.619 1.00 89.62 311 PHE A O 1
ATOM 2588 N N . VAL A 1 312 ? 19.400 -34.132 -29.416 1.00 86.06 312 VAL A N 1
ATOM 2589 C CA . VAL A 1 312 ? 19.643 -33.797 -30.824 1.00 86.06 312 VAL A CA 1
ATOM 2590 C C . VAL A 1 312 ? 18.894 -32.510 -31.194 1.00 86.06 312 VAL A C 1
ATOM 2592 O O . VAL A 1 312 ? 17.749 -32.282 -30.798 1.00 86.06 312 VAL A O 1
ATOM 2595 N N . LEU A 1 313 ? 19.567 -31.626 -31.936 1.00 80.19 313 LEU A N 1
ATOM 2596 C CA . LEU A 1 313 ? 18.983 -30.373 -32.419 1.00 80.19 313 LEU A CA 1
ATOM 2597 C C . LEU A 1 313 ? 17.776 -30.654 -33.320 1.00 80.19 313 LEU A C 1
ATOM 2599 O O . LEU A 1 313 ? 17.850 -31.496 -34.209 1.00 80.19 313 LEU A O 1
ATOM 2603 N N . ASN A 1 314 ? 16.705 -29.883 -33.132 1.00 81.56 314 ASN A N 1
ATOM 2604 C CA . ASN A 1 314 ? 15.448 -30.006 -33.873 1.00 81.56 314 ASN A CA 1
ATOM 2605 C C . ASN A 1 314 ? 14.725 -31.354 -33.702 1.00 81.56 314 ASN A C 1
ATOM 2607 O O . ASN A 1 314 ? 13.869 -31.672 -34.524 1.00 81.56 314 ASN A O 1
ATOM 2611 N N . GLU A 1 315 ? 14.991 -32.121 -32.645 1.00 86.81 315 GLU A N 1
ATOM 2612 C CA . GLU A 1 315 ? 14.156 -33.266 -32.255 1.00 86.81 315 GLU A CA 1
ATOM 2613 C C . GLU A 1 315 ? 13.207 -32.903 -31.109 1.00 86.81 315 GLU A C 1
ATOM 2615 O O . GLU A 1 315 ? 13.475 -31.996 -30.320 1.00 86.81 315 GLU A O 1
ATOM 2620 N N . GLN A 1 316 ? 12.069 -33.596 -31.035 1.00 89.06 316 GLN A N 1
ATOM 2621 C CA . GLN A 1 316 ? 11.158 -33.471 -29.898 1.00 89.06 316 GLN A CA 1
ATOM 2622 C C . GLN A 1 316 ? 11.763 -34.167 -28.677 1.00 89.06 316 GLN A C 1
ATOM 2624 O O . GLN A 1 316 ? 12.372 -35.223 -28.812 1.00 89.06 316 GLN A O 1
ATOM 2629 N N . GLN A 1 317 ? 11.578 -33.574 -27.499 1.00 92.12 317 GLN A N 1
ATOM 2630 C CA . GLN A 1 317 ? 12.112 -34.072 -26.230 1.00 92.12 317 GLN A CA 1
ATOM 2631 C C . GLN A 1 317 ? 11.013 -34.074 -25.162 1.00 92.12 317 GLN A C 1
ATOM 2633 O O . GLN A 1 317 ? 10.018 -33.350 -25.289 1.00 92.12 317 GLN A O 1
ATOM 2638 N N . ASP A 1 318 ? 11.201 -34.860 -24.102 1.00 91.44 318 ASP A N 1
ATOM 2639 C CA . ASP A 1 318 ? 10.294 -34.884 -22.954 1.00 91.44 318 ASP A CA 1
ATOM 2640 C C . ASP A 1 318 ? 10.495 -33.629 -22.078 1.00 91.44 318 ASP A C 1
ATOM 2642 O O . ASP A 1 318 ? 11.610 -33.257 -21.699 1.00 91.44 318 ASP A O 1
ATOM 2646 N N . CYS A 1 319 ? 9.399 -32.933 -21.763 1.00 91.12 319 CYS A N 1
ATOM 2647 C CA . CYS A 1 319 ? 9.443 -31.712 -20.963 1.00 91.12 319 CYS A CA 1
ATOM 2648 C C . CYS A 1 319 ? 9.734 -31.973 -19.477 1.00 91.12 319 CYS A C 1
ATOM 2650 O O . CYS A 1 319 ? 10.363 -31.131 -18.837 1.00 91.12 319 CYS A O 1
ATOM 2652 N N . ALA A 1 320 ? 9.318 -33.116 -18.928 1.00 89.69 320 ALA A N 1
ATOM 2653 C CA . ALA A 1 320 ? 9.619 -33.511 -17.557 1.00 89.69 320 ALA A CA 1
ATOM 2654 C C . ALA A 1 320 ? 11.092 -33.910 -17.411 1.00 89.69 320 ALA A C 1
ATOM 2656 O O . ALA A 1 320 ? 11.721 -33.539 -16.421 1.00 89.69 320 ALA A O 1
ATOM 2657 N N . GLU A 1 321 ? 11.661 -34.585 -18.416 1.00 92.44 321 GLU A N 1
ATOM 2658 C CA . GLU A 1 321 ? 13.100 -34.877 -18.466 1.00 92.44 321 GLU A CA 1
ATOM 2659 C C . GLU A 1 321 ? 13.913 -33.576 -18.490 1.00 92.44 321 GLU A C 1
ATOM 2661 O O . GLU A 1 321 ? 14.800 -33.377 -17.659 1.00 92.44 321 GLU A O 1
ATOM 2666 N N . PHE A 1 322 ? 13.551 -32.639 -19.373 1.00 93.00 322 PHE A N 1
ATOM 2667 C CA . PHE A 1 322 ? 14.196 -31.327 -19.429 1.00 93.00 322 PHE A CA 1
ATOM 2668 C C . PHE A 1 322 ? 14.065 -30.544 -18.114 1.00 93.00 322 PHE A C 1
ATOM 2670 O O . PHE A 1 322 ? 15.032 -29.933 -17.666 1.00 93.00 322 PHE A O 1
ATOM 2677 N N . LEU A 1 323 ? 12.891 -30.568 -17.473 1.00 93.94 323 LEU A N 1
ATOM 2678 C CA . LEU A 1 323 ? 12.679 -29.917 -16.179 1.00 93.94 323 LEU A CA 1
ATOM 2679 C C . LEU A 1 323 ? 13.555 -30.526 -15.079 1.00 93.94 323 LEU A C 1
ATOM 2681 O O . LEU A 1 323 ? 14.124 -29.786 -14.281 1.00 93.94 323 LEU A O 1
ATOM 2685 N N . GLY A 1 324 ? 13.668 -31.856 -15.043 1.00 90.31 324 GLY A N 1
ATOM 2686 C CA . GLY A 1 324 ? 14.533 -32.559 -14.097 1.00 90.31 324 GLY A CA 1
ATOM 2687 C C . GLY A 1 324 ? 15.996 -32.149 -14.249 1.00 90.31 324 GLY A C 1
ATOM 2688 O O . GLY A 1 324 ? 16.653 -31.862 -13.255 1.00 90.31 324 GLY A O 1
ATOM 2689 N N . LEU A 1 325 ? 16.470 -32.034 -15.491 1.00 89.00 325 LEU A N 1
ATOM 2690 C CA . LEU A 1 325 ? 17.831 -31.594 -15.818 1.00 89.00 325 LEU A CA 1
ATOM 2691 C C . LEU A 1 325 ? 18.082 -30.114 -15.509 1.00 89.00 325 LEU A C 1
ATOM 2693 O O . LEU A 1 325 ? 19.194 -29.725 -15.180 1.00 89.00 325 LEU A O 1
ATOM 2697 N N . LEU A 1 326 ? 17.056 -29.271 -15.612 1.00 90.50 326 LEU A N 1
ATOM 2698 C CA . LEU A 1 326 ? 17.173 -27.854 -15.271 1.00 90.50 326 LEU A CA 1
ATOM 2699 C C . LEU A 1 326 ? 17.381 -27.633 -13.761 1.00 90.50 326 LEU A C 1
ATOM 2701 O O . LEU A 1 326 ? 17.912 -26.595 -13.366 1.00 90.50 326 LEU A O 1
ATOM 2705 N N . PHE A 1 327 ? 16.943 -28.585 -12.931 1.00 85.44 327 PHE A N 1
ATOM 2706 C CA . PHE A 1 327 ? 17.061 -28.544 -11.471 1.00 85.44 327 PHE A CA 1
ATOM 2707 C C . PHE A 1 327 ? 18.167 -29.436 -10.892 1.00 85.44 327 PHE A C 1
ATOM 2709 O O . PHE A 1 327 ? 18.376 -29.397 -9.677 1.00 85.44 327 PHE A O 1
ATOM 2716 N N . SER A 1 328 ? 18.847 -30.231 -11.722 1.00 79.12 328 SER A N 1
ATOM 2717 C CA . SER A 1 328 ? 20.036 -31.004 -11.339 1.00 79.12 328 SER A CA 1
ATOM 2718 C C . SER A 1 328 ? 21.286 -30.141 -11.377 1.00 79.12 328 SER A C 1
ATOM 2720 O O . SER A 1 328 ? 22.102 -30.259 -10.437 1.00 79.12 328 SER A O 1
#

Radius of gyration: 24.63 Å; chains: 1; bounding box: 50×65×63 Å

Secondary structure (DSSP, 8-state):
--PPPHHHHHHHHHHHHHHHS----STTHHHHHHHHHHHTTGGGS-HHHHHHHHHHHHHTTSS-HHHHHHHHHHHHHGGGS-HHHHTTS-HHHHHHHHHHHHHHTT-HHHHHHHHHHHHHHHHHHTT-TTTHHHHHHHHHHHHHH-SSTHHHHHHHHHHHHHHHHHHHHT-HHHHHHHHHHHHHHHHHTTTS--TT-HHHHHHHHHSPPPPHHHHHHHHHHHHHHH------TTS-----EE---SS-HHHHHHHHHHHH-HHHHHHHHHS--SS-HHHHHHHHHHHHHHH--SSEE--HHHHHHHS-TTS-TT----HHHHHHHHH-

Foldseek 3Di:
DDPDDPVNLVVLLVLLLVQLDPPPDPDDPVLQVNLQVNLVCQLVDDVVSVLVSLVVCVVVVVDDLSSLLSNLLSLLVSLPHPLVSPVSHPSLCVNLSSLVVCLVVVVVVSSVVSLVVCLLVLLVCCLPPSRVVSSLSVLLSSLLADLDLVSVVSLLVCVVVSVVSCVVVVPVVSLVSSLVSNLLNCLSVVVDDCPPSPVNVVSPVVDDDDDPVVSVVSNVSSCVSPVDPPPDVPPPPLQAFEDDPALCVLVRVLLSVQLVPVVSLVPLCPDDDPPPPLSVLSNVVSVCRVDPPDSHDYSVVNCVPLDDPPPDPNDHDHSVVSNVSSVD

pLDDT: mean 83.17, std 12.67, range [33.03, 96.06]

Sequence (328 aa):
QDGITPIQIRSIEYLFDVMSTNKSPDKNLSKTTFSCAILSLFPRIQLDIADTIIKTMFNDARLNGERLSIMIKCLIELIDAPIQLIQHMPYETWITGLCTALVKFNQHEYLIKIIDETTLFLIDHLFYFETYDNAIQILFWFVRYDKRIQTFRYILNRLSSLFEQLKINNNDDLKTKIIELCHMGIAIHSEYDLSNEIILKQIFHSFPQPDLNILLNHKNIHAKFHSINFENDNKIKNRLGIINLGNTCYVNSVLQALYQCDLFRKYILEHQFNEQIVLRELQIIFAQLNLSKRPYINAANLVQIARPTWFVLNEQQDCAEFLGLLFS